Protein AF-A0A834BFR2-F1 (afdb_monomer_lite)

Structure (mmCIF, N/CA/C/O backbone):
data_AF-A0A834BFR2-F1
#
_entry.id   AF-A0A834BFR2-F1
#
loop_
_atom_site.group_PDB
_atom_site.id
_atom_site.type_symbol
_atom_site.label_atom_id
_atom_site.label_alt_id
_atom_site.label_comp_id
_atom_site.label_asym_id
_atom_site.label_entity_id
_atom_site.label_seq_id
_atom_site.pdbx_PDB_ins_code
_atom_site.Cartn_x
_atom_site.Cartn_y
_atom_site.Cartn_z
_atom_site.occupancy
_atom_site.B_iso_or_equiv
_atom_site.auth_seq_id
_atom_site.auth_comp_id
_atom_site.auth_asym_id
_atom_site.auth_atom_id
_atom_site.pdbx_PDB_model_num
ATOM 1 N N . MET A 1 1 ? 3.031 39.267 -9.602 1.00 33.56 1 MET A N 1
ATOM 2 C CA . MET A 1 1 ? 3.550 39.226 -8.225 1.00 33.56 1 MET A CA 1
ATOM 3 C C . MET A 1 1 ? 2.963 37.961 -7.635 1.00 33.56 1 MET A C 1
ATOM 5 O O . MET A 1 1 ? 1.757 37.926 -7.447 1.00 33.56 1 MET A O 1
ATOM 9 N N . GLU A 1 2 ? 3.628 36.840 -7.923 1.00 33.28 2 GLU A N 1
ATOM 10 C CA . GLU A 1 2 ? 4.606 36.153 -7.037 1.00 33.28 2 GLU A CA 1
ATOM 11 C C . GLU A 1 2 ? 3.823 35.051 -6.304 1.00 33.28 2 GLU A C 1
ATOM 13 O O . GLU A 1 2 ? 2.939 35.358 -5.521 1.00 33.28 2 GLU A O 1
ATOM 18 N N . ASN A 1 3 ? 3.794 33.815 -6.817 1.00 37.19 3 ASN A N 1
ATOM 19 C CA . ASN A 1 3 ? 4.839 32.782 -6.747 1.00 37.19 3 ASN A CA 1
ATOM 20 C C . ASN A 1 3 ? 5.278 32.531 -5.307 1.00 37.19 3 ASN A C 1
ATOM 22 O O . ASN A 1 3 ? 6.005 33.361 -4.785 1.00 37.19 3 ASN A O 1
ATOM 26 N N . GLU A 1 4 ? 4.854 31.402 -4.737 1.00 38.88 4 GLU A N 1
ATOM 27 C CA . GLU A 1 4 ? 5.647 30.512 -3.876 1.00 38.88 4 GLU A CA 1
ATOM 28 C C . GLU A 1 4 ? 4.730 29.457 -3.250 1.00 38.88 4 GLU A C 1
ATOM 30 O O . GLU A 1 4 ? 3.873 29.783 -2.444 1.00 38.88 4 GLU A O 1
ATOM 35 N N . GLU A 1 5 ? 4.903 28.202 -3.664 1.00 36.88 5 GLU A N 1
ATOM 36 C CA . GLU A 1 5 ? 4.940 27.028 -2.777 1.00 36.88 5 GLU A CA 1
ATOM 37 C C . GLU A 1 5 ? 5.430 25.840 -3.617 1.00 36.88 5 GLU A C 1
ATOM 39 O O . GLU A 1 5 ? 4.706 24.927 -3.9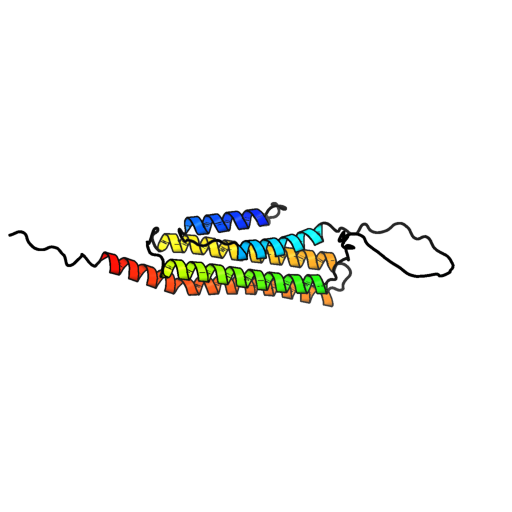98 1.00 36.88 5 GLU A O 1
ATOM 44 N N . ASN A 1 6 ? 6.710 25.925 -3.987 1.00 40.00 6 ASN A N 1
ATOM 45 C CA . ASN A 1 6 ? 7.506 24.781 -4.400 1.00 40.00 6 ASN A CA 1
ATOM 46 C C . ASN A 1 6 ? 8.615 24.630 -3.361 1.00 40.00 6 ASN A C 1
ATOM 48 O O . ASN A 1 6 ? 9.698 25.190 -3.515 1.00 40.00 6 ASN A O 1
ATOM 52 N N . GLN A 1 7 ? 8.310 23.936 -2.273 1.00 41.38 7 GLN A N 1
ATOM 53 C CA . GLN A 1 7 ? 9.296 23.409 -1.341 1.00 41.38 7 GLN A CA 1
ATOM 54 C C . GLN A 1 7 ? 8.786 22.058 -0.872 1.00 41.38 7 GLN A C 1
ATOM 56 O O . GLN A 1 7 ? 7.880 22.006 -0.058 1.00 41.38 7 GLN A O 1
ATOM 61 N N . GLU A 1 8 ? 9.354 20.995 -1.436 1.00 38.16 8 GLU A N 1
ATOM 62 C CA . GLU A 1 8 ? 9.679 19.755 -0.726 1.00 38.16 8 GLU A CA 1
ATOM 63 C C . GLU A 1 8 ? 10.519 18.860 -1.654 1.00 38.16 8 GLU A C 1
ATOM 65 O O . GLU A 1 8 ? 10.114 17.808 -2.142 1.00 38.16 8 GLU A O 1
ATOM 70 N N . GLU A 1 9 ? 11.746 19.312 -1.909 1.00 46.41 9 GLU A N 1
ATOM 71 C CA . GLU A 1 9 ? 12.861 18.432 -2.249 1.00 46.41 9 GLU A CA 1
ATOM 72 C C . GLU A 1 9 ? 13.975 18.708 -1.247 1.00 46.41 9 GLU A C 1
ATOM 74 O O . GLU A 1 9 ? 14.759 19.635 -1.425 1.00 46.41 9 GLU A O 1
ATOM 79 N N . GLN A 1 10 ? 14.001 17.929 -0.164 1.00 36.72 10 GLN A N 1
ATOM 80 C CA . GLN A 1 10 ? 15.223 17.506 0.526 1.00 36.72 10 GLN A CA 1
ATOM 81 C C . GLN A 1 10 ? 14.870 16.511 1.636 1.00 36.72 10 GLN A C 1
ATOM 83 O O . GLN A 1 10 ? 14.165 16.826 2.588 1.00 36.72 10 GLN A O 1
ATOM 88 N N . GLY A 1 11 ? 15.354 15.283 1.469 1.00 31.95 11 GLY A N 1
ATOM 89 C CA . GLY A 1 11 ? 15.147 14.152 2.369 1.00 31.95 11 GLY A CA 1
ATOM 90 C C . GLY A 1 11 ? 15.523 12.864 1.644 1.00 31.95 11 GLY A C 1
ATOM 91 O O . GLY A 1 11 ? 14.653 12.049 1.328 1.00 31.95 11 GLY A O 1
ATOM 92 N N . SER A 1 12 ? 16.798 12.771 1.263 1.00 36.91 12 SER A N 1
ATOM 93 C CA . SER A 1 12 ? 17.403 11.646 0.555 1.00 36.91 12 SER A CA 1
ATOM 94 C C . SER A 1 12 ? 17.606 10.445 1.488 1.00 36.91 12 SER A C 1
ATOM 96 O O . SER A 1 12 ? 18.192 10.579 2.556 1.00 36.91 12 SER A O 1
ATOM 98 N N . GLU A 1 13 ? 17.177 9.277 1.007 1.00 42.91 13 GLU A N 1
ATOM 99 C CA . GLU A 1 13 ? 17.923 8.006 1.093 1.00 42.91 13 GLU A CA 1
ATOM 100 C C . GLU A 1 13 ? 17.939 7.155 2.384 1.00 42.91 13 GLU A C 1
ATOM 102 O O . GLU A 1 13 ? 18.660 6.164 2.415 1.00 42.91 13 GLU A O 1
ATOM 107 N N . GLU A 1 14 ? 17.058 7.367 3.374 1.00 47.25 14 GLU A N 1
ATOM 108 C CA . GLU A 1 14 ? 16.906 6.404 4.503 1.00 47.25 14 GLU A CA 1
ATOM 109 C C . GLU A 1 14 ? 15.453 5.942 4.787 1.00 47.25 14 GLU A C 1
ATOM 111 O O . GLU A 1 14 ? 15.129 5.394 5.837 1.00 47.25 14 GLU A O 1
ATOM 116 N N . LYS A 1 15 ? 14.533 6.110 3.828 1.00 56.31 15 LYS A N 1
ATOM 117 C CA . LYS A 1 15 ? 13.078 6.032 4.098 1.00 56.31 15 LYS A CA 1
ATOM 118 C C . LYS A 1 15 ? 12.493 4.638 4.360 1.00 56.31 15 LYS A C 1
ATOM 120 O O . LYS A 1 15 ? 11.510 4.518 5.087 1.00 56.31 15 LYS A O 1
ATOM 125 N N . GLY A 1 16 ? 13.088 3.568 3.827 1.00 60.19 16 GLY A N 1
ATOM 126 C CA . GLY A 1 16 ? 12.538 2.214 4.006 1.00 60.19 16 GLY A CA 1
ATOM 127 C C . GLY A 1 16 ? 12.535 1.746 5.471 1.00 60.19 16 GLY A C 1
ATOM 128 O O . GLY A 1 16 ? 11.619 1.044 5.904 1.00 60.19 16 GLY A O 1
ATOM 129 N N . GLY A 1 17 ? 13.540 2.163 6.252 1.00 69.12 17 GLY A N 1
ATOM 130 C CA . GLY A 1 17 ? 13.627 1.884 7.690 1.00 69.12 17 GLY A CA 1
ATOM 131 C C . GLY A 1 17 ? 12.729 2.790 8.539 1.00 69.12 17 GLY A C 1
ATOM 132 O O . GLY A 1 17 ? 12.153 2.334 9.533 1.00 69.12 17 GLY A O 1
ATOM 133 N N . GLU A 1 18 ? 12.560 4.047 8.121 1.00 84.31 18 GLU A N 1
ATOM 134 C CA . GLU A 1 18 ? 11.663 5.013 8.766 1.00 84.31 18 GLU A CA 1
ATOM 135 C C . GLU A 1 18 ? 10.206 4.541 8.710 1.00 84.31 18 GLU A C 1
ATOM 137 O O . GLU A 1 18 ? 9.527 4.523 9.739 1.00 84.31 18 GLU A O 1
ATOM 142 N N . PHE A 1 19 ? 9.746 4.069 7.545 1.00 89.38 19 PHE A N 1
ATOM 143 C CA . PHE A 1 19 ? 8.391 3.537 7.389 1.00 89.38 19 PHE A CA 1
ATOM 144 C C . PHE A 1 19 ? 8.133 2.338 8.310 1.00 89.38 19 PHE A C 1
ATOM 146 O O . PHE A 1 19 ? 7.129 2.304 9.022 1.00 89.38 19 PHE A O 1
ATOM 153 N N . ALA A 1 20 ? 9.051 1.366 8.341 1.00 90.94 20 ALA A N 1
ATOM 154 C CA . ALA A 1 20 ? 8.906 0.165 9.164 1.00 90.94 20 ALA A CA 1
ATOM 155 C C . ALA A 1 20 ? 8.803 0.488 10.665 1.00 90.94 20 ALA A C 1
ATOM 157 O O . ALA A 1 20 ? 8.021 -0.143 11.386 1.00 90.94 20 ALA A O 1
ATOM 158 N N . SER A 1 21 ? 9.571 1.481 11.121 1.00 92.38 21 SER A N 1
ATOM 159 C CA . SER A 1 21 ? 9.565 1.951 12.509 1.00 92.38 21 SER A CA 1
ATOM 160 C C . SER A 1 21 ? 8.258 2.674 12.833 1.00 92.38 21 SER A C 1
ATOM 162 O O . SER A 1 21 ? 7.563 2.281 13.767 1.00 92.38 21 SER A O 1
ATOM 164 N N . MET A 1 22 ? 7.855 3.631 11.991 1.00 93.94 22 MET A N 1
ATOM 165 C CA . MET A 1 22 ? 6.591 4.361 12.130 1.00 93.94 22 MET A CA 1
ATOM 166 C C . MET A 1 22 ? 5.383 3.418 12.157 1.00 93.94 22 MET A C 1
ATOM 168 O O . MET A 1 22 ? 4.490 3.555 12.991 1.00 93.94 22 MET A O 1
ATOM 172 N N . LEU A 1 23 ? 5.353 2.431 11.259 1.00 93.75 23 LEU A N 1
ATOM 173 C CA . LEU A 1 23 ? 4.262 1.468 11.173 1.00 93.75 23 LEU A CA 1
ATOM 174 C C . LEU A 1 23 ? 4.157 0.619 12.446 1.00 93.75 23 LEU A C 1
ATOM 176 O O . LEU A 1 23 ? 3.063 0.363 12.945 1.00 93.75 23 LEU A O 1
ATOM 180 N N . THR A 1 24 ? 5.304 0.213 12.984 1.00 94.00 24 THR A N 1
ATOM 181 C CA . THR A 1 24 ? 5.391 -0.540 14.236 1.00 94.00 24 THR A CA 1
ATOM 182 C C . THR A 1 24 ? 4.920 0.306 15.421 1.00 94.00 24 THR A C 1
ATOM 184 O O . THR A 1 24 ? 4.119 -0.164 16.227 1.00 94.00 24 THR A O 1
ATOM 187 N N . GLU A 1 25 ? 5.346 1.568 15.499 1.00 94.88 25 GLU A N 1
ATOM 188 C CA . GLU A 1 25 ? 4.915 2.514 16.534 1.00 94.88 25 GLU A CA 1
ATOM 189 C C . GLU A 1 25 ? 3.403 2.749 16.515 1.00 94.88 25 GLU A C 1
ATOM 191 O O . GLU A 1 25 ? 2.769 2.703 17.566 1.00 94.88 25 GLU A O 1
ATOM 196 N N . LEU A 1 26 ? 2.800 2.928 15.336 1.00 95.38 26 LEU A N 1
ATOM 197 C CA . LEU A 1 26 ? 1.352 3.118 15.207 1.00 95.38 26 LEU A CA 1
ATOM 198 C C . LEU A 1 26 ? 0.561 1.873 15.630 1.00 95.38 26 LEU A C 1
ATOM 200 O O . LEU A 1 26 ? -0.495 1.999 16.247 1.00 95.38 26 LEU A O 1
ATOM 204 N N . LEU A 1 27 ? 1.061 0.667 15.338 1.00 93.12 27 LEU A N 1
ATOM 205 C CA . LEU A 1 27 ? 0.421 -0.579 15.776 1.00 93.12 27 LEU A CA 1
ATOM 206 C C . LEU A 1 27 ? 0.526 -0.777 17.294 1.00 93.12 27 LEU A C 1
ATOM 208 O O . LEU A 1 27 ? -0.450 -1.200 17.916 1.00 93.12 27 LEU A O 1
ATOM 212 N N . PHE A 1 28 ? 1.656 -0.399 17.900 1.00 91.81 28 PHE A N 1
ATOM 213 C CA . PHE A 1 28 ? 1.782 -0.331 19.356 1.00 91.81 28 PHE A CA 1
ATOM 214 C C . PHE A 1 28 ? 0.853 0.724 19.957 1.00 91.81 28 PHE A C 1
ATOM 216 O O . PHE A 1 28 ? 0.165 0.446 20.935 1.00 91.81 28 PHE A O 1
ATOM 223 N N . GLU A 1 29 ? 0.769 1.915 19.356 1.00 91.62 29 GLU A N 1
ATOM 224 C CA . GLU A 1 29 ? -0.143 2.971 19.797 1.00 91.62 29 GLU A CA 1
ATOM 225 C C . GLU A 1 29 ? -1.602 2.497 19.731 1.00 91.62 29 GLU A C 1
ATOM 227 O O . GLU A 1 29 ? -2.403 2.859 20.594 1.00 91.62 29 GLU A O 1
ATOM 232 N N . LEU A 1 30 ? -1.959 1.654 18.764 1.00 88.75 30 LEU A N 1
ATOM 233 C CA . LEU A 1 30 ? -3.302 1.093 18.639 1.00 88.75 30 LEU A CA 1
ATOM 234 C C . LEU A 1 30 ? -3.626 0.025 19.704 1.00 88.75 30 LEU A C 1
ATOM 236 O O . LEU A 1 30 ? -4.797 -0.291 19.883 1.00 88.75 30 LEU A O 1
ATOM 240 N N . HIS A 1 31 ? -2.623 -0.481 20.435 1.00 85.94 31 HIS A N 1
ATOM 241 C CA . HIS A 1 31 ? -2.747 -1.548 21.444 1.00 85.94 31 HIS A CA 1
ATOM 242 C C . HIS A 1 31 ? -3.375 -2.836 20.889 1.00 85.94 31 HIS A C 1
ATOM 244 O O . HIS A 1 31 ? -4.137 -3.532 21.553 1.00 85.94 31 HIS A O 1
ATOM 250 N N . VAL A 1 32 ? -3.036 -3.178 19.644 1.00 84.69 32 VAL A N 1
ATOM 251 C CA . VAL A 1 32 ? -3.409 -4.460 19.036 1.00 84.69 32 VAL A CA 1
ATOM 252 C C . VAL A 1 32 ? -2.180 -5.350 18.921 1.00 84.69 32 VAL A C 1
ATOM 254 O O . VAL A 1 32 ? -1.092 -4.892 18.579 1.00 84.69 32 VAL A O 1
ATOM 257 N N . ALA A 1 33 ? -2.347 -6.651 19.155 1.00 85.06 33 ALA A N 1
ATOM 258 C CA . ALA A 1 33 ? -1.284 -7.642 18.987 1.00 85.06 33 ALA A CA 1
ATOM 259 C C . ALA A 1 33 ? -1.029 -7.960 17.495 1.00 85.06 33 ALA A C 1
ATOM 261 O O . ALA A 1 33 ? -1.175 -9.101 17.051 1.00 85.06 33 ALA A O 1
ATOM 262 N N . ALA A 1 34 ? -0.694 -6.938 16.704 1.00 87.62 34 ALA A N 1
ATOM 263 C CA . ALA A 1 34 ? -0.379 -7.037 15.284 1.00 87.62 34 ALA A CA 1
ATOM 264 C C . ALA A 1 34 ? 1.070 -6.624 15.025 1.00 87.62 34 ALA A C 1
ATOM 266 O O . ALA A 1 34 ? 1.511 -5.577 15.493 1.00 87.62 34 ALA A O 1
ATOM 267 N N . THR A 1 35 ? 1.783 -7.400 14.210 1.00 91.62 35 THR A N 1
ATOM 268 C CA . THR A 1 35 ? 3.100 -7.021 13.690 1.00 91.62 35 THR A CA 1
ATOM 269 C C . THR A 1 35 ? 3.013 -6.750 12.187 1.00 91.62 35 THR A C 1
ATOM 271 O O . THR A 1 35 ? 2.297 -7.460 11.476 1.00 91.62 35 THR A O 1
ATOM 274 N N . PRO A 1 36 ? 3.741 -5.748 11.667 1.00 93.31 36 PRO A N 1
ATOM 275 C CA . PRO A 1 36 ? 3.709 -5.404 10.249 1.00 93.31 36 PRO A CA 1
ATOM 276 C C . PRO A 1 36 ? 4.690 -6.212 9.382 1.00 93.31 36 PRO A C 1
ATOM 278 O O . PRO A 1 36 ? 5.014 -5.797 8.272 1.00 93.31 36 PRO A O 1
ATOM 281 N N . ASP A 1 37 ? 5.184 -7.363 9.849 1.00 94.38 37 ASP A N 1
ATOM 282 C CA . ASP A 1 37 ? 6.348 -8.057 9.269 1.00 94.38 37 ASP A CA 1
ATOM 283 C C . ASP A 1 37 ? 6.228 -8.318 7.762 1.00 94.38 37 ASP A C 1
ATOM 285 O O . ASP A 1 37 ? 7.179 -8.125 7.003 1.00 94.38 37 ASP A O 1
ATOM 289 N N . LYS A 1 38 ? 5.042 -8.741 7.307 1.00 95.56 38 LYS A N 1
ATOM 290 C CA . LYS A 1 38 ? 4.795 -9.032 5.887 1.00 95.56 38 LYS A CA 1
ATOM 291 C C . LYS A 1 38 ? 4.808 -7.768 5.032 1.00 95.56 38 LYS A C 1
ATOM 293 O O . LYS A 1 38 ? 5.345 -7.799 3.927 1.00 95.56 38 LYS A O 1
ATOM 298 N N . LEU A 1 39 ? 4.228 -6.681 5.540 1.00 96.12 39 LEU A N 1
ATOM 299 C CA . LEU A 1 39 ? 4.205 -5.392 4.858 1.00 96.12 39 LEU A CA 1
ATOM 300 C C . LEU A 1 39 ? 5.609 -4.782 4.824 1.00 96.12 39 LEU A C 1
ATOM 302 O O . LEU A 1 39 ? 6.082 -4.419 3.752 1.00 96.12 39 LEU A O 1
ATOM 306 N N . ASN A 1 40 ? 6.322 -4.793 5.951 1.00 94.62 40 ASN A N 1
ATOM 307 C CA . ASN A 1 40 ? 7.710 -4.336 6.030 1.00 94.62 40 ASN A CA 1
ATOM 308 C C . ASN A 1 40 ? 8.620 -5.111 5.075 1.00 94.62 40 ASN A C 1
ATOM 310 O O . ASN A 1 40 ? 9.454 -4.519 4.396 1.00 94.62 40 ASN A O 1
ATOM 314 N N . LYS A 1 41 ? 8.442 -6.432 4.974 1.00 95.12 41 LYS A N 1
ATOM 315 C CA . LYS A 1 41 ? 9.203 -7.259 4.034 1.00 95.12 41 LYS A CA 1
ATOM 316 C C . LYS A 1 41 ? 8.915 -6.894 2.577 1.00 95.12 41 LYS A C 1
ATOM 318 O O . LYS A 1 41 ? 9.858 -6.814 1.793 1.00 95.12 41 LYS A O 1
ATOM 323 N N . ALA A 1 42 ? 7.648 -6.693 2.214 1.00 96.25 42 ALA A N 1
ATOM 324 C CA . ALA A 1 42 ? 7.265 -6.307 0.857 1.00 9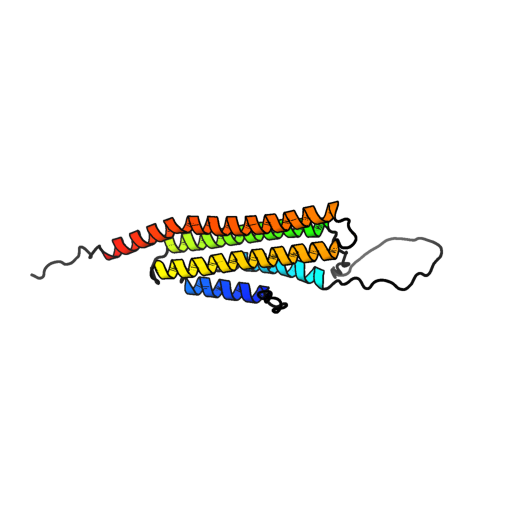6.25 42 ALA A CA 1
ATOM 325 C C . ALA A 1 42 ? 7.800 -4.913 0.494 1.00 96.25 42 ALA A C 1
ATOM 327 O O . ALA A 1 42 ? 8.410 -4.756 -0.560 1.00 96.25 42 ALA A O 1
ATOM 328 N N . MET A 1 43 ? 7.661 -3.938 1.398 1.00 93.56 43 MET A N 1
ATOM 329 C CA . MET A 1 43 ? 8.194 -2.584 1.219 1.00 93.56 43 MET A CA 1
ATOM 330 C C . MET A 1 43 ? 9.713 -2.590 1.085 1.00 93.56 43 MET A C 1
ATOM 332 O O . MET A 1 43 ? 10.247 -2.016 0.142 1.00 93.56 43 MET A O 1
ATOM 336 N N . LYS A 1 44 ? 10.415 -3.294 1.981 1.00 92.94 44 LYS A N 1
ATOM 337 C CA . LYS A 1 44 ? 11.871 -3.416 1.911 1.00 92.94 44 LYS A CA 1
ATOM 338 C C . LYS A 1 44 ? 12.309 -4.019 0.579 1.00 92.94 44 LYS A C 1
ATOM 340 O O . LYS A 1 44 ? 13.136 -3.430 -0.098 1.00 92.94 44 LYS A O 1
ATOM 345 N N . LYS A 1 45 ? 11.702 -5.139 0.175 1.00 94.12 45 LYS A N 1
ATOM 346 C CA . LYS A 1 45 ? 11.969 -5.772 -1.123 1.00 94.12 45 LYS A CA 1
ATOM 347 C C . LYS A 1 45 ? 11.774 -4.775 -2.273 1.00 94.12 45 LYS A C 1
ATOM 349 O O . LYS A 1 45 ? 12.624 -4.704 -3.148 1.00 94.12 45 LYS A O 1
ATOM 354 N N . ALA A 1 46 ? 10.680 -4.014 -2.273 1.00 94.50 46 ALA A N 1
ATOM 355 C CA . ALA A 1 46 ? 10.390 -3.043 -3.324 1.00 94.50 46 ALA A CA 1
ATOM 356 C C . ALA A 1 46 ? 11.407 -1.888 -3.371 1.00 94.50 46 ALA A C 1
ATOM 358 O O . ALA A 1 46 ? 11.821 -1.498 -4.459 1.00 94.50 46 ALA A O 1
ATOM 359 N N . HIS A 1 47 ? 11.845 -1.373 -2.217 1.00 92.06 47 HIS A N 1
ATOM 360 C CA . HIS A 1 47 ? 12.886 -0.340 -2.155 1.00 92.06 47 HIS A CA 1
ATOM 361 C C . HIS A 1 47 ? 14.260 -0.869 -2.549 1.00 92.06 47 HIS A C 1
ATOM 363 O O . HIS A 1 47 ? 14.918 -0.226 -3.360 1.00 92.06 47 HIS A O 1
ATOM 369 N N . ASP A 1 48 ? 14.663 -2.038 -2.046 1.00 90.25 48 ASP A N 1
ATOM 370 C CA . ASP A 1 48 ? 15.946 -2.668 -2.386 1.00 90.25 48 ASP A CA 1
ATOM 371 C C . ASP A 1 48 ? 16.086 -2.795 -3.919 1.00 90.25 48 ASP A C 1
ATOM 373 O O . ASP A 1 48 ? 17.125 -2.451 -4.482 1.00 90.25 48 ASP A O 1
ATOM 377 N N . TRP A 1 49 ? 15.000 -3.158 -4.617 1.00 87.38 49 TRP A N 1
ATOM 378 C CA . TRP A 1 49 ? 14.983 -3.221 -6.082 1.00 87.38 49 TRP A CA 1
ATOM 379 C C . TRP A 1 49 ? 15.244 -1.886 -6.786 1.00 87.38 49 TRP A C 1
ATOM 381 O O . TRP A 1 49 ? 15.879 -1.882 -7.842 1.00 87.38 49 TRP A O 1
ATOM 391 N N . VAL A 1 50 ? 14.732 -0.778 -6.243 1.00 84.75 50 VAL A N 1
ATOM 392 C CA . VAL A 1 50 ? 14.920 0.566 -6.815 1.00 84.75 50 VAL A CA 1
ATOM 393 C C . VAL A 1 50 ? 16.336 1.073 -6.550 1.00 84.75 50 VAL A C 1
ATOM 395 O O . VAL A 1 50 ? 16.946 1.682 -7.427 1.00 84.75 50 VAL A O 1
ATOM 398 N N . GLU A 1 51 ? 16.868 0.848 -5.350 1.00 80.50 51 GLU A N 1
ATOM 399 C CA . GLU A 1 51 ? 18.206 1.325 -4.978 1.00 80.50 51 GLU A CA 1
ATOM 400 C C . GLU A 1 51 ? 19.305 0.591 -5.768 1.00 80.50 51 GLU A C 1
ATOM 402 O O . GLU A 1 51 ? 20.283 1.200 -6.205 1.00 80.50 51 GLU A O 1
ATOM 407 N N . GLU A 1 52 ? 19.119 -0.702 -6.056 1.00 73.88 52 GLU A N 1
ATOM 408 C CA . GLU A 1 52 ? 20.004 -1.446 -6.960 1.00 73.88 52 GLU A CA 1
ATOM 409 C C . GLU A 1 52 ? 20.117 -0.804 -8.351 1.00 73.88 52 GLU A C 1
ATOM 411 O O . GLU A 1 52 ? 21.188 -0.855 -8.953 1.00 73.88 52 GLU A O 1
ATOM 416 N N . ASP A 1 53 ? 19.050 -0.177 -8.848 1.00 59.53 53 ASP A N 1
ATOM 417 C CA . ASP A 1 53 ? 19.003 0.450 -10.173 1.00 59.53 53 ASP A CA 1
ATOM 418 C C . ASP A 1 53 ? 19.718 1.814 -10.198 1.00 59.53 53 ASP A C 1
ATOM 420 O O . ASP A 1 53 ? 20.460 2.122 -11.130 1.00 59.53 53 ASP A O 1
ATOM 424 N N . GLN A 1 54 ? 19.594 2.603 -9.123 1.00 56.66 54 GLN A N 1
ATOM 425 C CA . GLN A 1 54 ? 20.252 3.914 -9.010 1.00 56.66 54 GLN A CA 1
ATOM 426 C C . GLN A 1 54 ? 21.781 3.819 -8.868 1.00 56.66 54 GLN A C 1
ATOM 428 O O . GLN A 1 54 ? 22.502 4.729 -9.279 1.00 56.66 54 GLN A O 1
ATOM 433 N N . THR A 1 55 ? 22.307 2.713 -8.330 1.00 50.38 55 THR A N 1
ATOM 434 C CA . THR A 1 55 ? 23.763 2.528 -8.155 1.00 50.38 55 THR A CA 1
ATOM 435 C C . THR A 1 55 ? 24.511 2.142 -9.438 1.00 50.38 55 THR A C 1
ATOM 437 O O . THR A 1 55 ? 25.746 2.143 -9.450 1.00 50.38 55 THR A O 1
ATOM 440 N N . VAL A 1 56 ? 23.806 1.838 -10.534 1.00 47.66 56 VAL A N 1
ATOM 441 C CA . VAL A 1 56 ? 24.405 1.440 -11.818 1.00 47.66 56 VAL A CA 1
ATOM 442 C C . VAL A 1 56 ? 24.319 2.599 -12.815 1.00 47.66 56 VAL A C 1
ATOM 444 O O . VAL A 1 56 ? 23.577 2.573 -13.790 1.00 47.66 56 VAL A O 1
ATOM 447 N N . VAL A 1 57 ? 25.113 3.645 -12.584 1.00 37.97 57 VAL A N 1
ATOM 448 C CA . VAL A 1 57 ? 25.302 4.719 -13.573 1.00 37.97 57 VAL A CA 1
ATOM 449 C C . VAL A 1 57 ? 26.108 4.168 -14.763 1.00 37.97 57 VAL A C 1
ATOM 451 O O . VAL A 1 57 ? 27.185 3.600 -14.546 1.00 37.97 57 VAL A O 1
ATOM 454 N N . PRO A 1 58 ? 25.672 4.347 -16.025 1.00 43.34 58 PRO A N 1
ATOM 455 C CA . PRO A 1 58 ? 26.473 3.952 -17.173 1.00 43.34 58 PRO A CA 1
ATOM 456 C C . PRO A 1 58 ? 27.642 4.932 -17.332 1.00 43.34 58 PRO A C 1
ATOM 458 O O . PRO A 1 58 ? 27.478 6.072 -17.767 1.00 43.34 58 PRO A O 1
ATOM 461 N N . VAL A 1 59 ? 28.854 4.484 -16.998 1.00 37.53 59 VAL A N 1
ATOM 462 C CA . VAL A 1 59 ? 30.092 5.153 -17.421 1.00 37.53 59 VAL A CA 1
ATOM 463 C C . VAL A 1 59 ? 30.212 4.984 -18.935 1.00 37.53 59 VAL A C 1
ATOM 465 O O . VAL A 1 59 ? 30.645 3.951 -19.444 1.00 37.53 59 VAL A O 1
ATOM 468 N N . GLY A 1 60 ? 29.771 6.002 -19.669 1.00 36.91 60 GLY A N 1
ATOM 469 C CA . GLY A 1 60 ? 29.843 6.049 -21.121 1.00 36.91 60 GLY A CA 1
ATOM 470 C C . GLY A 1 60 ? 31.235 6.416 -21.650 1.00 36.91 60 GLY A C 1
ATOM 471 O O . GLY A 1 60 ? 31.616 7.579 -21.636 1.00 36.91 60 GLY A O 1
ATOM 472 N N . VAL A 1 61 ? 31.919 5.401 -22.188 1.00 40.34 61 VAL A N 1
ATOM 473 C CA . VAL A 1 61 ? 32.654 5.372 -23.475 1.00 40.34 61 VAL A CA 1
ATOM 474 C C . VAL A 1 61 ? 33.888 6.279 -23.679 1.00 40.34 61 VAL A C 1
ATOM 476 O O . VAL A 1 61 ? 33.809 7.378 -24.221 1.00 40.34 61 VAL A O 1
ATOM 479 N N . ALA A 1 62 ? 35.064 5.692 -23.453 1.00 36.81 62 ALA A N 1
ATOM 480 C CA . ALA A 1 62 ? 36.188 5.677 -24.401 1.00 36.81 62 ALA A CA 1
ATOM 481 C C . ALA A 1 62 ? 36.883 4.320 -24.183 1.00 36.81 62 ALA A C 1
ATOM 483 O O . ALA A 1 62 ? 37.312 4.027 -23.076 1.00 36.81 62 ALA A O 1
ATOM 484 N N . ASP A 1 63 ? 36.845 3.369 -25.107 1.00 29.75 63 ASP A N 1
ATOM 485 C CA . ASP A 1 63 ? 37.779 3.326 -26.226 1.00 29.75 63 ASP A CA 1
ATOM 486 C C . ASP A 1 63 ? 37.326 2.256 -27.236 1.00 29.75 63 ASP A C 1
ATOM 488 O O . ASP A 1 63 ? 36.768 1.218 -26.872 1.00 29.75 63 ASP A O 1
ATOM 492 N N . ARG A 1 64 ? 37.557 2.532 -28.518 1.00 37.12 64 ARG A N 1
ATOM 493 C CA . ARG A 1 64 ? 37.234 1.674 -29.659 1.00 37.12 64 ARG A CA 1
ATOM 494 C C . ARG A 1 64 ? 38.573 1.223 -30.237 1.00 37.12 64 ARG A C 1
ATOM 496 O O . ARG A 1 64 ? 39.287 2.045 -30.797 1.00 37.12 64 ARG A O 1
ATOM 503 N N . GLY A 1 65 ? 38.893 -0.065 -30.137 1.00 28.50 65 GLY A N 1
ATOM 504 C CA . GLY A 1 65 ? 40.096 -0.658 -30.729 1.00 28.50 65 GLY A CA 1
ATOM 505 C C . GLY A 1 65 ? 39.801 -2.048 -31.290 1.00 28.50 65 GLY A C 1
ATOM 506 O O . GLY A 1 65 ? 39.297 -2.910 -30.580 1.00 28.50 65 GLY A O 1
ATOM 507 N N . GLU A 1 66 ? 40.051 -2.213 -32.584 1.00 29.44 66 GLU A N 1
ATOM 508 C CA . GLU A 1 66 ? 39.686 -3.331 -33.463 1.00 29.44 66 GLU A CA 1
ATOM 509 C C . GLU A 1 66 ? 40.668 -4.531 -33.431 1.00 29.44 66 GLU A C 1
ATOM 511 O O . GLU A 1 66 ? 41.866 -4.319 -33.283 1.00 29.44 66 GLU A O 1
ATOM 516 N N . GLU A 1 67 ? 40.124 -5.739 -33.708 1.00 27.59 67 GLU A N 1
ATOM 517 C CA . GLU A 1 67 ? 40.709 -6.908 -34.434 1.00 27.59 67 GLU A CA 1
ATOM 518 C C . GLU A 1 67 ? 41.944 -7.656 -33.826 1.00 27.59 67 GLU A C 1
ATOM 520 O O . GLU A 1 67 ? 42.825 -7.032 -33.260 1.00 27.59 67 GLU A O 1
ATOM 525 N N . LYS A 1 68 ? 42.179 -8.990 -33.900 1.00 28.78 68 LYS A N 1
ATOM 526 C CA . LYS A 1 68 ? 41.721 -10.117 -34.757 1.00 28.78 68 LYS A CA 1
ATOM 527 C C . LYS A 1 68 ? 42.276 -11.503 -34.261 1.00 28.78 68 LYS A C 1
ATOM 529 O O . LYS A 1 68 ? 43.349 -11.538 -33.667 1.00 28.78 68 LYS A O 1
ATOM 534 N N . THR A 1 69 ? 41.585 -12.595 -34.659 1.00 22.33 69 THR A N 1
ATOM 535 C CA . THR A 1 69 ? 42.006 -13.986 -35.074 1.00 22.33 69 THR A CA 1
ATOM 536 C C . THR A 1 69 ? 42.427 -15.164 -34.141 1.00 22.33 69 THR A C 1
ATOM 538 O O . THR A 1 69 ? 43.416 -15.071 -33.425 1.00 22.33 69 THR A O 1
ATOM 541 N N . GLU A 1 70 ? 41.711 -16.296 -34.381 1.00 26.97 70 GLU A N 1
ATOM 542 C CA . GLU A 1 70 ? 42.078 -17.748 -34.555 1.00 26.97 70 GLU A CA 1
ATOM 543 C C . GLU A 1 70 ? 42.375 -18.659 -33.326 1.00 26.97 70 GLU A C 1
ATOM 545 O O . GLU A 1 70 ? 43.264 -18.363 -32.539 1.00 26.97 70 GLU A O 1
ATOM 550 N N . GLU A 1 71 ? 41.483 -19.630 -32.999 1.00 26.62 71 GLU A N 1
ATOM 551 C CA . GLU A 1 71 ? 41.480 -21.117 -33.273 1.00 26.62 71 GLU A CA 1
ATOM 552 C C . GLU A 1 71 ? 42.515 -21.902 -32.408 1.00 26.62 71 GLU A C 1
ATOM 554 O O . GLU A 1 71 ? 43.642 -21.454 -32.273 1.00 26.62 71 GLU A O 1
ATOM 559 N N . GLU A 1 72 ? 42.273 -23.016 -31.685 1.00 26.56 72 GLU A N 1
ATOM 560 C CA . GLU A 1 72 ? 41.548 -24.281 -31.941 1.00 26.56 72 GLU A CA 1
ATOM 561 C C . GLU A 1 72 ? 41.381 -25.126 -30.622 1.00 26.56 72 GLU A C 1
ATOM 563 O O . GLU A 1 72 ? 41.899 -24.769 -29.564 1.00 26.56 72 GLU A O 1
ATOM 568 N N . GLU A 1 73 ? 40.652 -26.251 -30.700 1.00 27.55 73 GLU A N 1
ATOM 569 C CA . GLU A 1 73 ? 40.066 -27.144 -29.661 1.00 27.55 73 GLU A CA 1
ATOM 570 C C . GLU A 1 73 ? 41.009 -28.008 -28.766 1.00 27.55 73 GLU A C 1
ATOM 572 O O . GLU A 1 73 ? 42.052 -28.456 -29.235 1.00 27.55 73 GLU A O 1
ATOM 577 N N . LYS A 1 74 ? 40.569 -28.396 -27.536 1.00 27.19 74 LYS A N 1
ATOM 578 C CA . LYS A 1 74 ? 40.222 -29.802 -27.135 1.00 27.19 74 LYS A CA 1
ATOM 579 C C . LYS A 1 74 ? 39.903 -30.058 -25.632 1.00 27.19 74 LYS A C 1
ATOM 581 O O . LYS A 1 74 ? 40.679 -29.709 -24.754 1.00 27.19 74 LYS A O 1
ATOM 586 N N . GLU A 1 75 ? 38.812 -30.819 -25.438 1.00 26.19 75 GLU A N 1
ATOM 587 C CA . GLU A 1 75 ? 38.519 -31.933 -24.487 1.00 26.19 75 GLU A CA 1
ATOM 588 C C . GLU A 1 75 ? 38.334 -31.769 -22.941 1.00 26.19 75 GLU A C 1
ATOM 590 O O . GLU A 1 75 ? 39.246 -31.468 -22.182 1.00 26.19 75 GLU A O 1
ATOM 595 N N . GLU A 1 76 ? 37.085 -32.083 -22.537 1.00 28.95 76 GLU A N 1
ATOM 596 C CA . GLU A 1 76 ? 36.445 -32.684 -21.331 1.00 28.95 76 GLU A CA 1
ATOM 597 C C . GLU A 1 76 ? 37.070 -32.733 -19.897 1.00 28.95 76 GLU A C 1
ATOM 599 O O . GLU A 1 76 ? 38.064 -33.404 -19.644 1.00 28.95 76 GLU A O 1
ATOM 604 N N . LYS A 1 77 ? 36.314 -32.100 -18.960 1.00 32.03 77 LYS A N 1
ATOM 605 C CA . LYS A 1 77 ? 35.876 -32.366 -17.539 1.00 32.03 77 LYS A CA 1
ATOM 606 C C . LYS A 1 77 ? 36.388 -33.597 -16.728 1.00 32.03 77 LYS A C 1
ATOM 608 O O . LYS A 1 77 ? 36.790 -34.574 -17.345 1.00 32.03 77 LYS A O 1
ATOM 613 N N . PRO A 1 78 ? 36.141 -33.704 -15.381 1.00 41.41 78 PRO A N 1
ATOM 614 C CA . PRO A 1 78 ? 35.561 -32.780 -14.362 1.00 41.41 78 PRO A CA 1
ATOM 615 C C . PRO A 1 78 ? 36.467 -32.656 -13.083 1.00 41.41 78 PRO A C 1
ATOM 617 O O . PRO A 1 78 ? 37.546 -33.222 -13.076 1.00 41.41 78 PRO A O 1
ATOM 620 N N . GLU A 1 79 ? 36.262 -31.888 -12.000 1.00 27.75 79 GLU A N 1
ATOM 621 C CA . GLU A 1 79 ? 35.146 -31.652 -11.064 1.00 27.75 79 GLU A CA 1
ATOM 622 C C . GLU A 1 79 ? 35.458 -30.427 -10.155 1.00 27.75 79 GLU A C 1
ATOM 624 O O . GLU A 1 79 ? 36.609 -30.223 -9.787 1.00 27.75 79 GLU A O 1
ATOM 629 N N . ASN A 1 80 ? 34.395 -29.710 -9.748 1.00 38.12 80 ASN A N 1
ATOM 630 C CA . ASN A 1 80 ? 34.231 -28.731 -8.645 1.00 38.12 80 ASN A CA 1
ATOM 631 C C . ASN A 1 80 ? 35.146 -27.482 -8.572 1.00 38.12 80 ASN A C 1
ATOM 633 O O . ASN A 1 80 ? 36.368 -27.599 -8.536 1.00 38.12 80 ASN A O 1
ATOM 637 N N . PRO A 1 81 ? 34.559 -26.271 -8.443 1.00 38.44 81 PRO A N 1
ATOM 638 C CA . PRO A 1 81 ? 34.219 -25.794 -7.094 1.00 38.44 81 PRO A CA 1
ATOM 639 C C . PRO A 1 81 ? 32.945 -24.924 -6.985 1.00 38.44 81 PRO A C 1
ATOM 641 O O . PRO A 1 81 ? 32.490 -24.320 -7.948 1.00 38.44 81 PRO A O 1
ATOM 644 N N . GLU A 1 82 ? 32.398 -24.925 -5.768 1.00 31.88 82 GLU A N 1
ATOM 645 C CA . GLU A 1 82 ? 31.664 -23.865 -5.053 1.00 31.88 82 GLU A CA 1
ATOM 646 C C . GLU A 1 82 ? 31.020 -22.742 -5.898 1.00 31.88 82 GLU A C 1
ATOM 648 O O . GLU A 1 82 ? 31.700 -21.902 -6.482 1.00 31.88 82 GLU A O 1
ATOM 653 N N . ASP A 1 83 ? 29.679 -22.735 -5.897 1.00 31.39 83 ASP A N 1
ATOM 654 C CA . ASP A 1 83 ? 28.775 -21.738 -6.495 1.00 31.39 83 ASP A CA 1
ATOM 655 C C . ASP A 1 83 ? 28.910 -20.377 -5.786 1.00 31.39 83 ASP A C 1
ATOM 657 O O . ASP A 1 83 ? 28.051 -19.944 -5.016 1.00 31.39 83 ASP A O 1
ATOM 661 N N . ASP A 1 84 ? 30.034 -19.709 -6.036 1.00 32.53 84 ASP A N 1
ATOM 662 C CA . ASP A 1 84 ? 30.189 -18.269 -5.902 1.00 32.53 84 ASP A CA 1
ATOM 663 C C . ASP A 1 84 ? 29.310 -17.643 -6.994 1.00 32.53 84 ASP A C 1
ATOM 665 O O . ASP A 1 84 ? 29.722 -17.481 -8.148 1.00 32.53 84 ASP A O 1
ATOM 669 N N . ARG A 1 85 ? 28.054 -17.329 -6.651 1.00 43.88 85 ARG A N 1
ATOM 670 C CA . ARG A 1 85 ? 27.156 -16.549 -7.511 1.00 43.88 85 ARG A CA 1
ATOM 671 C C . ARG A 1 85 ? 27.706 -15.134 -7.673 1.00 43.88 85 ARG A C 1
ATOM 673 O O . ARG A 1 85 ? 27.216 -14.177 -7.080 1.00 43.88 85 ARG A O 1
ATOM 680 N N . LYS A 1 86 ? 28.713 -14.986 -8.529 1.00 38.91 86 LYS A N 1
ATOM 681 C CA . LYS A 1 86 ? 28.931 -13.754 -9.275 1.00 38.91 86 LYS A CA 1
ATOM 682 C C . LYS A 1 86 ? 27.760 -13.623 -10.236 1.00 38.91 86 LYS A C 1
ATOM 684 O O . LYS A 1 86 ? 27.807 -14.122 -11.356 1.00 38.91 86 LYS A O 1
ATOM 689 N N . GLU A 1 87 ? 26.695 -12.975 -9.776 1.00 41.44 87 GLU A N 1
ATOM 690 C CA . GLU A 1 87 ? 25.732 -12.369 -10.686 1.00 41.44 87 GLU A CA 1
ATOM 691 C C . GLU A 1 87 ? 26.506 -11.413 -11.596 1.00 41.44 87 GLU A C 1
ATOM 693 O O . GLU A 1 87 ? 26.952 -10.338 -11.187 1.00 41.44 87 GLU A O 1
ATOM 698 N N . GLU A 1 88 ? 26.706 -11.828 -12.845 1.00 39.44 88 GLU A N 1
ATOM 699 C CA . GLU A 1 88 ? 26.930 -10.895 -13.937 1.00 39.44 88 GLU A CA 1
ATOM 700 C C . GLU A 1 88 ? 25.770 -9.896 -13.900 1.00 39.44 88 GLU A C 1
ATOM 702 O O . GLU A 1 88 ? 24.643 -10.231 -14.266 1.00 39.44 88 GLU A O 1
ATOM 707 N N . ARG A 1 89 ? 26.032 -8.686 -13.390 1.00 51.50 89 ARG A N 1
ATOM 708 C CA . ARG A 1 89 ? 25.070 -7.580 -13.339 1.00 51.50 89 ARG A CA 1
ATOM 709 C C . ARG A 1 89 ? 24.627 -7.239 -14.761 1.00 51.50 89 ARG A C 1
ATOM 711 O O . ARG A 1 89 ? 25.256 -6.431 -15.442 1.00 51.50 89 ARG A O 1
ATOM 718 N N . ARG A 1 90 ? 23.555 -7.879 -15.222 1.00 59.62 90 ARG A N 1
ATOM 719 C CA . ARG A 1 90 ? 22.859 -7.509 -16.454 1.00 59.62 90 ARG A CA 1
ATOM 720 C C . ARG A 1 90 ? 22.110 -6.208 -16.201 1.00 59.62 90 ARG A C 1
ATOM 722 O O . ARG A 1 90 ? 21.405 -6.078 -15.205 1.00 59.62 90 ARG A O 1
ATOM 729 N N . THR A 1 91 ? 22.262 -5.254 -17.110 1.00 69.88 91 THR A N 1
ATOM 730 C CA . THR A 1 91 ? 21.412 -4.062 -17.163 1.00 69.88 91 THR A CA 1
ATOM 731 C C . THR A 1 91 ? 19.970 -4.511 -17.393 1.00 69.88 91 THR A C 1
ATOM 733 O O . THR A 1 91 ? 19.706 -5.189 -18.390 1.00 69.88 91 THR A O 1
ATOM 736 N N . LYS A 1 92 ? 19.063 -4.171 -16.470 1.00 80.81 92 LYS A N 1
ATOM 737 C CA . LYS A 1 92 ? 17.632 -4.485 -16.580 1.00 80.81 92 LYS A CA 1
ATOM 738 C C . LYS A 1 92 ? 17.042 -3.754 -17.790 1.00 80.81 92 LYS A C 1
ATOM 740 O O . LYS A 1 92 ? 17.418 -2.623 -18.093 1.00 80.81 92 LYS A O 1
ATOM 745 N N . THR A 1 93 ? 16.137 -4.409 -18.502 1.00 91.75 93 THR A N 1
ATOM 746 C CA . THR A 1 93 ? 15.371 -3.797 -19.595 1.00 91.75 93 THR A CA 1
ATOM 747 C C . THR A 1 93 ? 14.248 -2.918 -19.042 1.00 91.75 93 THR A C 1
ATOM 749 O O . THR A 1 93 ? 13.791 -3.107 -17.915 1.00 91.75 93 THR A O 1
ATOM 752 N N . VAL A 1 94 ? 13.764 -1.965 -19.844 1.00 93.56 94 VAL A N 1
ATOM 753 C CA . VAL A 1 94 ? 12.644 -1.085 -19.458 1.00 93.56 94 VAL A CA 1
ATOM 754 C C . VAL A 1 94 ? 11.393 -1.907 -19.139 1.00 93.56 94 VAL A C 1
ATOM 756 O O . VAL A 1 94 ? 10.682 -1.618 -18.180 1.00 93.56 94 VAL A O 1
ATOM 759 N N . GLU A 1 95 ? 11.150 -2.967 -19.908 1.00 94.81 95 GLU A N 1
ATOM 760 C CA . GLU A 1 95 ? 10.023 -3.877 -19.727 1.00 94.81 95 GLU A CA 1
ATOM 761 C C . GLU A 1 95 ? 10.110 -4.651 -18.401 1.00 94.81 95 GLU A C 1
ATOM 763 O O . GLU A 1 95 ? 9.099 -4.806 -17.718 1.00 94.81 95 GLU A O 1
ATOM 768 N N . GLU A 1 96 ? 11.306 -5.100 -18.001 1.00 94.25 96 GLU A N 1
ATOM 769 C CA . GLU A 1 96 ? 11.523 -5.757 -16.704 1.00 94.25 96 GLU A CA 1
ATOM 770 C C . GLU A 1 96 ? 11.277 -4.795 -15.541 1.00 94.25 96 GLU A C 1
ATOM 772 O O . GLU A 1 96 ? 10.576 -5.149 -14.594 1.00 94.25 96 GLU A O 1
ATOM 777 N N . VAL A 1 97 ? 11.796 -3.565 -15.621 1.00 94.88 97 VAL A N 1
ATOM 778 C CA . VAL A 1 97 ? 11.562 -2.537 -14.593 1.00 94.88 97 VAL A CA 1
ATOM 779 C C . VAL A 1 97 ? 10.072 -2.211 -14.487 1.00 94.88 97 VAL A C 1
ATOM 781 O O . VAL A 1 97 ? 9.537 -2.127 -13.381 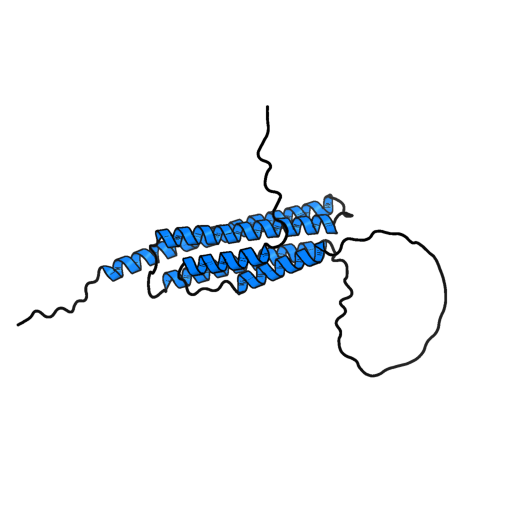1.00 94.88 97 VAL A O 1
ATOM 784 N N . TYR A 1 98 ? 9.377 -2.086 -15.619 1.00 97.06 98 TYR A N 1
ATOM 785 C CA . TYR A 1 98 ? 7.935 -1.845 -15.652 1.00 97.06 98 TYR A CA 1
ATOM 786 C C . TYR A 1 98 ? 7.157 -2.968 -14.953 1.00 97.06 98 TYR A C 1
ATOM 788 O O . TYR A 1 98 ? 6.361 -2.697 -14.053 1.00 97.06 98 TYR A O 1
ATOM 796 N N . MET A 1 99 ? 7.422 -4.227 -15.312 1.00 97.31 99 MET A N 1
ATOM 797 C CA . MET A 1 99 ? 6.753 -5.381 -14.704 1.00 97.31 99 MET A CA 1
ATOM 798 C C . MET A 1 99 ? 7.017 -5.466 -13.198 1.00 97.31 99 MET A C 1
ATOM 800 O O . MET A 1 99 ? 6.072 -5.599 -12.421 1.00 97.31 99 MET A O 1
ATOM 804 N N . LEU A 1 100 ? 8.275 -5.301 -12.773 1.00 96.06 100 LEU A N 1
ATOM 805 C CA . LEU A 1 100 ? 8.648 -5.289 -11.355 1.00 96.06 100 LEU A CA 1
ATOM 806 C C . LEU A 1 100 ? 7.947 -4.168 -10.580 1.00 96.06 100 LEU A C 1
ATOM 808 O O . LEU A 1 100 ? 7.559 -4.374 -9.429 1.00 96.06 100 LEU A O 1
ATOM 812 N N . SER A 1 101 ? 7.761 -3.004 -11.205 1.00 97.88 101 SER A N 1
ATOM 813 C CA . SER A 1 101 ? 7.064 -1.864 -10.601 1.00 97.88 101 SER A CA 1
ATOM 814 C C . SER A 1 101 ? 5.596 -2.193 -10.325 1.00 97.88 101 SER A C 1
ATOM 816 O O . SER A 1 101 ? 5.123 -2.005 -9.205 1.00 97.88 101 SER A O 1
ATOM 818 N N . ILE A 1 102 ? 4.887 -2.737 -11.322 1.00 98.38 102 ILE A N 1
ATOM 819 C CA . ILE A 1 102 ? 3.474 -3.124 -11.189 1.00 98.38 102 ILE A CA 1
ATOM 820 C C . ILE A 1 102 ? 3.309 -4.249 -10.161 1.00 98.38 102 ILE A C 1
ATOM 822 O O . ILE A 1 102 ? 2.461 -4.157 -9.275 1.00 98.38 102 ILE A O 1
ATOM 826 N N . GLU A 1 103 ? 4.146 -5.288 -10.225 1.00 98.25 103 GLU A N 1
ATOM 827 C CA . GLU A 1 103 ? 4.100 -6.405 -9.276 1.00 98.25 103 GLU A CA 1
ATOM 828 C C . GLU A 1 103 ? 4.370 -5.954 -7.838 1.00 98.25 103 GLU A C 1
ATOM 830 O O . GLU A 1 103 ? 3.677 -6.384 -6.915 1.00 98.25 103 GLU A O 1
ATOM 835 N N . SER A 1 104 ? 5.345 -5.064 -7.642 1.00 98.06 104 SER A N 1
ATOM 836 C CA . SER A 1 104 ? 5.690 -4.547 -6.316 1.00 98.06 104 SER A CA 1
ATOM 837 C C . SER A 1 104 ? 4.580 -3.670 -5.743 1.00 98.06 104 SER A C 1
ATOM 839 O O . SER A 1 104 ? 4.229 -3.834 -4.575 1.00 98.06 104 SER A O 1
ATOM 841 N N . LEU A 1 105 ? 3.987 -2.780 -6.550 1.00 98.50 105 LEU A N 1
ATOM 842 C CA . LEU A 1 105 ? 2.840 -1.969 -6.128 1.00 98.50 105 LEU A CA 1
ATOM 843 C C . LEU A 1 105 ? 1.652 -2.856 -5.744 1.00 98.50 105 LEU A C 1
ATOM 845 O O . LEU A 1 105 ? 1.077 -2.672 -4.669 1.00 98.50 105 LEU A O 1
ATOM 849 N N . ALA A 1 106 ? 1.330 -3.863 -6.557 1.00 98.50 106 ALA A N 1
ATOM 850 C CA . ALA A 1 106 ? 0.253 -4.803 -6.267 1.00 98.50 106 ALA A CA 1
ATOM 851 C C . ALA A 1 106 ? 0.522 -5.623 -4.991 1.00 98.50 106 ALA A C 1
ATOM 853 O O . ALA A 1 106 ? -0.360 -5.742 -4.135 1.00 98.50 106 ALA A O 1
ATOM 854 N N . GLU A 1 107 ? 1.741 -6.155 -4.822 1.00 98.44 107 GLU A N 1
ATOM 855 C CA . GLU A 1 107 ? 2.140 -6.909 -3.625 1.00 98.44 107 GLU A CA 1
ATOM 856 C C . GLU A 1 107 ? 2.017 -6.040 -2.368 1.00 98.44 107 GLU A C 1
ATOM 858 O O . GLU A 1 107 ? 1.374 -6.444 -1.397 1.00 98.44 107 GLU A O 1
ATOM 863 N N . VAL A 1 108 ? 2.586 -4.833 -2.390 1.00 98.25 108 VAL A N 1
ATOM 864 C CA . VAL A 1 108 ? 2.524 -3.883 -1.273 1.00 98.25 108 VAL A CA 1
ATOM 865 C C . VAL A 1 108 ? 1.078 -3.520 -0.938 1.00 98.25 108 VAL A C 1
ATOM 867 O O . VAL A 1 108 ? 0.687 -3.592 0.227 1.00 98.25 108 VAL A O 1
ATOM 870 N N . THR A 1 109 ? 0.262 -3.208 -1.946 1.00 98.62 109 THR A N 1
ATOM 871 C CA . THR A 1 109 ? -1.159 -2.872 -1.768 1.00 98.62 109 THR A CA 1
ATOM 872 C C . THR A 1 109 ? -1.905 -4.001 -1.070 1.00 98.62 109 THR A C 1
ATOM 874 O O . THR A 1 109 ? -2.605 -3.776 -0.082 1.00 98.62 109 THR A O 1
ATOM 877 N N . ALA A 1 110 ? -1.705 -5.239 -1.529 1.00 98.62 110 ALA A N 1
ATOM 878 C CA . ALA A 1 110 ? -2.312 -6.408 -0.911 1.00 98.62 110 ALA A CA 1
ATOM 879 C C . ALA A 1 110 ? -1.882 -6.568 0.557 1.00 98.62 110 ALA A C 1
ATOM 881 O O . ALA A 1 110 ? -2.715 -6.891 1.404 1.00 98.62 110 ALA A O 1
ATOM 882 N N . ARG A 1 111 ? -0.609 -6.299 0.889 1.00 98.19 111 ARG A N 1
ATOM 883 C CA . ARG A 1 111 ? -0.116 -6.351 2.277 1.00 98.19 111 ARG A CA 1
ATOM 884 C C . ARG A 1 111 ? -0.657 -5.223 3.152 1.00 98.19 111 ARG A C 1
ATOM 886 O O . ARG A 1 111 ? -0.932 -5.477 4.322 1.00 98.19 111 ARG A O 1
ATOM 893 N N . CYS A 1 112 ? -0.854 -4.019 2.617 1.00 98.38 112 CYS A N 1
ATOM 894 C CA . CYS A 1 112 ? -1.535 -2.933 3.326 1.00 98.38 112 CYS A CA 1
ATOM 895 C C . CYS A 1 112 ? -2.972 -3.325 3.689 1.00 98.38 112 CYS A C 1
ATOM 897 O O . CYS A 1 112 ? -3.374 -3.205 4.845 1.00 98.38 112 CYS A O 1
ATOM 899 N N . ILE A 1 113 ? -3.720 -3.873 2.728 1.00 98.06 113 ILE A N 1
ATOM 900 C CA . ILE A 1 113 ? -5.095 -4.337 2.954 1.00 98.06 113 ILE A CA 1
ATOM 901 C C . ILE A 1 113 ? -5.121 -5.502 3.954 1.00 98.06 113 ILE A C 1
ATOM 903 O O . ILE A 1 113 ? -5.935 -5.505 4.875 1.00 98.06 113 ILE A O 1
ATOM 907 N N . GLU A 1 114 ? -4.202 -6.467 3.833 1.00 97.38 114 GLU A N 1
ATOM 908 C CA . GLU A 1 114 ? -4.060 -7.568 4.797 1.00 97.38 114 GLU A CA 1
ATOM 909 C C . GLU A 1 114 ? -3.791 -7.044 6.218 1.00 97.38 114 GLU A C 1
ATOM 911 O O . GLU A 1 114 ? -4.395 -7.535 7.174 1.00 97.38 114 GLU A O 1
ATOM 916 N N . GLN A 1 115 ? -2.939 -6.023 6.367 1.00 97.38 115 GLN A N 1
ATOM 917 C CA . GLN A 1 115 ? -2.649 -5.400 7.659 1.00 97.38 115 GLN A CA 1
ATOM 918 C C . GLN A 1 115 ? -3.892 -4.727 8.251 1.00 97.38 115 GLN A C 1
ATOM 920 O O . GLN A 1 115 ? -4.197 -4.942 9.424 1.00 97.38 115 GLN A O 1
ATOM 925 N N . LEU A 1 116 ? -4.630 -3.954 7.450 1.00 96.62 116 LEU A N 1
ATOM 926 C CA . LEU A 1 116 ? -5.875 -3.315 7.883 1.00 96.62 116 LEU A CA 1
ATOM 927 C C . LEU A 1 116 ? -6.916 -4.358 8.305 1.00 96.62 116 LEU A C 1
ATOM 929 O O . LEU A 1 116 ? -7.516 -4.230 9.370 1.00 96.62 116 LEU A O 1
ATOM 933 N N . HIS A 1 117 ? -7.075 -5.437 7.537 1.00 94.38 117 HIS A N 1
ATOM 934 C CA . HIS A 1 117 ? -7.960 -6.540 7.909 1.00 94.38 117 HIS A CA 1
ATOM 935 C C . HIS A 1 117 ? -7.530 -7.220 9.209 1.00 94.38 117 HIS A C 1
ATOM 937 O O . HIS A 1 117 ? -8.381 -7.528 10.044 1.00 94.38 117 HIS A O 1
ATOM 943 N N . LYS A 1 118 ? -6.224 -7.432 9.418 1.00 94.38 118 LYS A N 1
ATOM 944 C CA . LYS A 1 118 ? -5.737 -8.049 10.654 1.00 94.38 118 LYS A CA 1
ATOM 945 C C . LYS A 1 118 ? -6.007 -7.167 11.868 1.00 94.38 118 LYS A C 1
ATOM 947 O O . LYS A 1 118 ? -6.422 -7.662 12.912 1.00 94.38 118 LYS A O 1
ATOM 952 N N . VAL A 1 119 ? -5.796 -5.865 11.718 1.00 93.19 119 VAL A N 1
ATOM 953 C CA . VAL A 1 119 ? -6.118 -4.877 12.745 1.00 93.19 119 VAL A CA 1
ATOM 954 C C . VAL A 1 119 ? -7.621 -4.869 13.041 1.00 93.19 119 VAL A C 1
ATOM 956 O O . VAL A 1 119 ? -8.003 -4.906 14.206 1.00 93.19 119 VAL A O 1
ATOM 959 N N . ALA A 1 120 ? -8.472 -4.915 12.014 1.00 92.06 120 ALA A N 1
ATOM 960 C CA . ALA A 1 120 ? -9.924 -4.991 12.174 1.00 92.06 120 ALA A CA 1
ATOM 961 C C . ALA A 1 120 ? -10.359 -6.229 12.976 1.00 92.06 120 ALA A C 1
ATOM 963 O O . ALA A 1 120 ? -11.156 -6.126 13.906 1.00 92.06 120 ALA A O 1
ATOM 964 N N . GLU A 1 121 ? -9.805 -7.397 12.639 1.00 90.81 121 GLU A N 1
ATOM 965 C CA . GLU A 1 121 ? -10.065 -8.655 13.343 1.00 90.81 121 GLU A CA 1
ATOM 966 C C . GLU A 1 121 ? -9.681 -8.562 14.828 1.00 90.81 121 GLU A C 1
ATOM 968 O O . GLU A 1 121 ? -10.428 -9.029 15.687 1.00 90.81 121 GLU A O 1
ATOM 973 N N . LEU A 1 122 ? -8.529 -7.954 15.129 1.00 90.75 122 LEU A N 1
ATOM 974 C CA . LEU A 1 122 ? -8.033 -7.794 16.497 1.00 90.75 122 LEU A CA 1
ATOM 975 C C . LEU A 1 122 ? -8.849 -6.791 17.306 1.00 90.75 122 LEU A C 1
ATOM 977 O O . LEU A 1 122 ? -9.045 -7.018 18.492 1.00 90.75 122 LEU A O 1
ATOM 981 N N . ILE A 1 123 ? -9.348 -5.723 16.683 1.00 88.38 123 ILE A N 1
ATOM 982 C CA . ILE A 1 123 ? -10.254 -4.787 17.355 1.00 88.38 123 ILE A CA 1
ATOM 983 C C . ILE A 1 123 ? -11.581 -5.482 17.676 1.00 88.38 123 ILE A C 1
ATOM 985 O O . ILE A 1 123 ? -12.058 -5.397 18.799 1.00 88.38 123 ILE A O 1
ATOM 989 N N . LEU A 1 124 ? -12.150 -6.226 16.721 1.00 86.62 124 LEU A N 1
ATOM 990 C CA . LEU A 1 124 ? -13.449 -6.879 16.902 1.00 86.62 124 LEU A CA 1
ATOM 991 C C . LEU A 1 124 ? -13.435 -8.003 17.950 1.00 86.62 124 LEU A C 1
ATOM 993 O O . LEU A 1 124 ? -14.440 -8.231 18.617 1.00 86.62 124 LEU A O 1
ATOM 997 N N . HIS A 1 125 ? -12.330 -8.744 18.053 1.00 83.88 125 HIS A N 1
ATOM 998 C CA . HIS A 1 125 ? -12.220 -9.914 18.933 1.00 83.88 125 HIS A CA 1
ATOM 999 C C . HIS A 1 125 ? -11.276 -9.713 20.130 1.00 83.88 125 HIS A C 1
ATOM 1001 O O . HIS A 1 125 ? -11.070 -10.652 20.905 1.00 83.88 125 HIS A O 1
ATOM 1007 N N . GLY A 1 126 ? -10.677 -8.530 20.276 1.00 72.81 126 GLY A N 1
ATOM 1008 C CA . GLY A 1 126 ? -9.779 -8.193 21.378 1.00 72.81 126 GLY A CA 1
ATOM 1009 C C . GLY A 1 126 ? -10.486 -8.300 22.729 1.00 72.81 126 GLY A C 1
ATOM 1010 O O . GLY A 1 126 ? -11.656 -7.954 22.861 1.00 72.81 126 GLY A O 1
ATOM 1011 N N . GLN A 1 127 ? -9.792 -8.836 23.736 1.00 60.41 127 GLN A N 1
ATOM 1012 C CA . GLN A 1 127 ? -10.395 -9.141 25.041 1.00 60.41 127 GLN A CA 1
ATOM 1013 C C . GLN A 1 127 ? -10.492 -7.912 25.972 1.00 60.41 127 GLN A C 1
ATOM 1015 O O . GLN A 1 127 ? -11.188 -8.000 26.980 1.00 60.41 127 GLN A O 1
ATOM 1020 N N . GLU A 1 128 ? -9.852 -6.781 25.639 1.00 67.00 128 GLU A N 1
ATOM 1021 C CA . GLU A 1 128 ? -9.865 -5.552 26.449 1.00 67.00 128 GLU A CA 1
ATOM 1022 C C . GLU A 1 128 ? -9.765 -4.293 25.560 1.00 67.00 128 GLU A C 1
ATOM 1024 O O . GLU A 1 128 ? -8.873 -4.184 24.718 1.00 67.00 128 GLU A O 1
ATOM 1029 N N . GLU A 1 129 ? -10.696 -3.342 25.717 1.00 66.94 129 GLU A N 1
ATOM 1030 C CA . GLU A 1 129 ? -10.615 -2.025 25.068 1.00 66.94 129 GLU A CA 1
ATOM 1031 C C . GLU A 1 129 ? -9.657 -1.144 25.881 1.00 66.94 129 GLU A C 1
ATOM 1033 O O . GLU A 1 129 ? -10.036 -0.554 26.889 1.00 66.94 129 GLU A O 1
ATOM 1038 N N . GLU A 1 130 ? -8.391 -1.071 25.464 1.00 70.88 130 GLU A N 1
ATOM 1039 C CA . GLU A 1 130 ? -7.379 -0.263 26.167 1.00 70.88 130 GLU A CA 1
ATOM 1040 C C . GLU A 1 130 ? -7.459 1.237 25.832 1.00 70.88 130 GLU A C 1
ATOM 1042 O O . GLU A 1 130 ? -6.948 2.079 26.575 1.00 70.88 130 GLU A O 1
ATOM 1047 N N . LYS A 1 131 ? -8.107 1.593 24.715 1.00 76.50 131 LYS A N 1
ATOM 1048 C CA . LYS A 1 131 ? -8.247 2.974 24.239 1.00 76.50 131 LYS A CA 1
ATOM 1049 C C . LYS A 1 131 ? -9.668 3.279 23.783 1.00 76.50 131 LYS A C 1
ATOM 1051 O O . LYS A 1 131 ? -10.256 2.430 23.121 1.00 76.50 131 LYS A O 1
ATOM 1056 N N . PRO A 1 132 ? -10.166 4.510 24.006 1.00 83.94 132 PRO A N 1
ATOM 1057 C CA . PRO A 1 132 ? -11.438 4.945 23.447 1.00 83.94 132 PRO A CA 1
ATOM 1058 C C . PRO A 1 132 ? -11.483 4.765 21.925 1.00 83.94 132 PRO A C 1
ATOM 1060 O O . PRO A 1 132 ? -10.519 5.090 21.226 1.00 83.94 132 PRO A O 1
ATOM 1063 N N . ALA A 1 133 ? -12.639 4.359 21.398 1.00 83.88 133 ALA A N 1
ATOM 1064 C CA . ALA A 1 133 ? -12.873 4.208 19.958 1.00 83.88 133 ALA A CA 1
ATOM 1065 C C . ALA A 1 133 ? -12.440 5.426 19.107 1.00 83.88 133 ALA A C 1
ATOM 1067 O O . ALA A 1 133 ? -11.968 5.264 17.981 1.00 83.88 133 ALA A O 1
ATOM 1068 N N . GLN A 1 134 ? -12.556 6.651 19.636 1.00 86.12 134 GLN A N 1
ATOM 1069 C CA . GLN A 1 134 ? -12.091 7.863 18.949 1.00 86.12 134 GLN A CA 1
ATOM 1070 C C . GLN A 1 134 ? -10.565 7.886 18.768 1.00 86.12 134 GLN A C 1
ATOM 1072 O O . GLN A 1 134 ? -10.076 8.248 17.697 1.00 86.12 134 GLN A O 1
ATOM 1077 N N . ASP A 1 135 ? -9.810 7.482 19.788 1.00 89.06 135 ASP A N 1
ATOM 1078 C CA . ASP A 1 135 ? -8.350 7.440 19.725 1.00 89.06 135 ASP A CA 1
ATOM 1079 C C . ASP A 1 135 ? -7.890 6.333 18.778 1.00 89.06 135 ASP A C 1
ATOM 1081 O O . ASP A 1 135 ? -7.008 6.562 17.951 1.00 89.06 135 ASP A O 1
ATOM 1085 N N . GLN A 1 136 ? -8.544 5.167 18.820 1.00 89.94 136 GLN A N 1
ATOM 1086 C CA . GLN A 1 136 ? -8.301 4.088 17.859 1.00 89.94 136 GLN A CA 1
ATOM 1087 C C . GLN A 1 136 ? -8.538 4.555 16.417 1.00 89.94 136 GLN A C 1
ATOM 1089 O O . GLN A 1 136 ? -7.697 4.324 15.547 1.00 89.94 136 GLN A O 1
ATOM 1094 N N . ALA A 1 137 ? -9.637 5.273 16.162 1.00 91.44 137 ALA A N 1
ATOM 1095 C CA . ALA A 1 137 ? -9.933 5.829 14.845 1.00 91.44 137 ALA A CA 1
ATOM 1096 C C . ALA A 1 137 ? -8.847 6.813 14.375 1.00 91.44 137 ALA A C 1
ATOM 1098 O O . ALA A 1 137 ? -8.402 6.731 13.231 1.00 91.44 137 ALA A O 1
ATOM 1099 N N . ASN A 1 138 ? -8.366 7.699 15.255 1.00 93.38 138 ASN A N 1
ATOM 1100 C CA . ASN A 1 138 ? -7.280 8.630 14.930 1.00 93.38 138 ASN A CA 1
ATOM 1101 C C . ASN A 1 138 ? -5.982 7.899 14.561 1.00 93.38 138 ASN A C 1
ATOM 1103 O O . ASN A 1 138 ? -5.319 8.269 13.590 1.00 93.38 138 ASN A O 1
ATOM 1107 N N . VAL A 1 139 ? -5.620 6.852 15.305 1.00 94.56 139 VAL A N 1
ATOM 1108 C CA . VAL A 1 139 ? -4.427 6.044 15.011 1.00 94.56 139 VAL A CA 1
ATOM 1109 C C . VAL A 1 139 ? -4.585 5.296 13.685 1.00 94.56 139 VAL A C 1
ATOM 1111 O O . VAL A 1 139 ? -3.657 5.292 12.881 1.00 94.56 139 VAL A O 1
ATOM 1114 N N . LEU A 1 140 ? -5.763 4.740 13.393 1.00 94.94 140 LEU A N 1
ATOM 1115 C CA . LEU A 1 140 ? -6.042 4.076 12.114 1.00 94.94 140 LEU A CA 1
ATOM 1116 C C . LEU A 1 140 ? -5.978 5.029 10.912 1.00 94.94 140 LEU A C 1
ATOM 1118 O O . LEU A 1 140 ? -5.499 4.638 9.846 1.00 94.94 140 LEU A O 1
ATOM 1122 N N . ILE A 1 141 ? -6.409 6.283 11.076 1.00 96.06 141 ILE A N 1
ATOM 1123 C CA . ILE A 1 141 ? -6.252 7.319 10.046 1.00 96.06 141 ILE A CA 1
ATOM 1124 C C . ILE A 1 141 ? -4.765 7.570 9.776 1.00 96.06 141 ILE A C 1
ATOM 1126 O O . ILE A 1 141 ? -4.352 7.576 8.614 1.00 96.06 141 ILE A O 1
ATOM 1130 N N . LYS A 1 142 ? -3.945 7.729 10.826 1.00 97.06 142 LYS A N 1
ATOM 1131 C CA . LYS A 1 142 ? -2.485 7.897 10.686 1.00 97.06 142 LYS A CA 1
ATOM 1132 C C . LYS A 1 142 ? -1.847 6.684 10.008 1.00 97.06 142 LYS A C 1
ATOM 1134 O O . LYS A 1 142 ? -1.055 6.853 9.088 1.00 97.06 142 LYS A O 1
ATOM 1139 N N . LEU A 1 143 ? -2.237 5.478 10.423 1.00 96.69 143 LEU A N 1
ATOM 1140 C CA . LEU A 1 143 ? -1.770 4.207 9.870 1.00 96.69 143 LEU A CA 1
ATOM 1141 C C . LEU A 1 143 ? -2.035 4.115 8.365 1.00 96.69 143 LEU A C 1
ATOM 1143 O O . LEU A 1 143 ? -1.123 3.875 7.578 1.00 96.69 143 LEU A O 1
ATOM 1147 N N . THR A 1 144 ? -3.279 4.368 7.967 1.00 97.88 144 THR A N 1
ATOM 1148 C CA . THR A 1 144 ? -3.707 4.336 6.563 1.00 97.88 144 THR A CA 1
ATOM 1149 C C . THR A 1 144 ? -3.002 5.422 5.750 1.00 97.88 144 THR A C 1
ATOM 1151 O O . THR A 1 144 ? -2.538 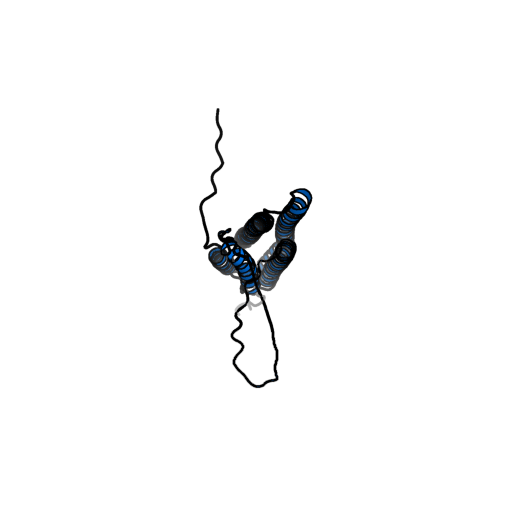5.168 4.643 1.00 97.88 144 THR A O 1
ATOM 1154 N N . THR A 1 145 ? -2.852 6.623 6.317 1.00 97.62 145 THR A N 1
ATOM 1155 C CA . THR A 1 145 ? -2.137 7.737 5.675 1.00 97.62 145 THR A CA 1
ATOM 1156 C C . THR A 1 145 ? -0.669 7.392 5.430 1.00 97.62 145 THR A C 1
ATOM 1158 O O . THR A 1 145 ? -0.172 7.611 4.328 1.00 97.62 145 THR A O 1
ATOM 1161 N N . ALA A 1 146 ? 0.015 6.803 6.417 1.00 96.88 146 ALA A N 1
ATOM 1162 C CA . ALA A 1 146 ? 1.399 6.360 6.273 1.00 96.88 146 ALA A CA 1
ATOM 1163 C C . ALA A 1 146 ? 1.543 5.320 5.150 1.00 96.88 146 ALA A C 1
ATOM 1165 O O . ALA A 1 146 ? 2.421 5.457 4.303 1.00 96.88 146 ALA A O 1
ATOM 1166 N N . MET A 1 147 ? 0.645 4.329 5.087 1.00 97.75 147 MET A N 1
ATOM 1167 C CA . MET A 1 147 ? 0.628 3.337 4.004 1.00 97.75 147 MET A CA 1
ATOM 1168 C C . MET A 1 147 ? 0.439 3.982 2.623 1.00 97.75 147 MET A C 1
ATOM 1170 O O . MET A 1 147 ? 1.173 3.657 1.692 1.00 97.75 147 MET A O 1
ATOM 1174 N N . CYS A 1 148 ? -0.509 4.915 2.482 1.00 98.31 148 CYS A N 1
ATOM 1175 C CA . CYS A 1 148 ? -0.749 5.609 1.215 1.00 98.31 148 CYS A CA 1
ATOM 1176 C C . CYS A 1 148 ? 0.448 6.464 0.777 1.00 98.31 148 CYS A C 1
ATOM 1178 O O . CYS A 1 148 ? 0.812 6.449 -0.398 1.00 98.31 148 CYS A O 1
ATOM 1180 N N . ASN A 1 149 ? 1.071 7.187 1.711 1.00 96.94 149 ASN A N 1
ATOM 1181 C CA . ASN A 1 149 ? 2.246 8.009 1.426 1.00 96.94 149 ASN A CA 1
ATOM 1182 C C . ASN A 1 149 ? 3.430 7.155 0.971 1.00 96.94 149 ASN A C 1
ATOM 1184 O O . ASN A 1 149 ? 4.130 7.524 0.030 1.00 96.94 149 ASN A O 1
ATOM 1188 N N . GLU A 1 150 ? 3.622 5.997 1.600 1.00 96.44 150 GLU A N 1
ATOM 1189 C CA . GLU A 1 150 ? 4.695 5.079 1.235 1.00 96.44 150 GLU A CA 1
ATOM 1190 C C . GLU A 1 150 ? 4.492 4.503 -0.173 1.00 96.44 150 GLU A C 1
ATOM 1192 O O . GLU A 1 150 ? 5.409 4.529 -0.993 1.00 96.44 150 GLU A O 1
ATOM 1197 N N . VAL A 1 151 ? 3.266 4.081 -0.507 1.00 97.69 151 VAL A N 1
ATOM 1198 C CA . VAL A 1 151 ? 2.904 3.627 -1.862 1.00 97.69 151 VAL A CA 1
ATOM 1199 C C . VAL A 1 151 ? 3.117 4.729 -2.902 1.00 97.69 151 VAL A C 1
ATOM 1201 O O . VAL A 1 151 ? 3.687 4.473 -3.965 1.00 97.69 151 VAL A O 1
ATOM 1204 N N . ALA A 1 152 ? 2.705 5.964 -2.604 1.00 97.38 152 ALA A N 1
ATOM 1205 C CA . ALA A 1 152 ? 2.918 7.099 -3.497 1.00 97.38 152 ALA A CA 1
ATOM 1206 C C . ALA A 1 152 ? 4.415 7.386 -3.700 1.00 97.38 152 ALA A C 1
ATOM 1208 O O . ALA A 1 152 ? 4.864 7.596 -4.831 1.00 97.38 152 ALA A O 1
ATOM 1209 N N . SER A 1 153 ? 5.209 7.333 -2.623 1.00 95.75 153 SER A N 1
ATOM 1210 C CA . SER A 1 153 ? 6.661 7.500 -2.708 1.00 95.75 153 SER A CA 1
ATOM 1211 C C . SER A 1 153 ? 7.310 6.397 -3.541 1.00 95.75 153 SER A C 1
ATOM 1213 O O . SER A 1 153 ? 8.232 6.678 -4.308 1.00 95.75 153 SER A O 1
ATOM 1215 N N . LEU A 1 154 ? 6.847 5.156 -3.402 1.00 96.00 154 LEU A N 1
ATOM 1216 C CA . LEU A 1 154 ? 7.353 4.015 -4.153 1.00 96.00 154 LEU A CA 1
ATOM 1217 C C . LEU A 1 154 ? 7.003 4.116 -5.649 1.00 96.00 154 LEU A C 1
ATOM 1219 O O . LEU A 1 154 ? 7.869 3.905 -6.493 1.00 96.00 154 LEU A O 1
ATOM 1223 N N . SER A 1 155 ? 5.780 4.531 -5.998 1.00 98.00 155 SER A N 1
ATOM 1224 C CA . SER A 1 155 ? 5.389 4.790 -7.395 1.00 98.00 155 SER A CA 1
ATOM 1225 C C . SER A 1 155 ? 6.256 5.888 -8.039 1.00 98.00 155 SER A C 1
ATOM 1227 O O . SER A 1 155 ? 6.748 5.721 -9.159 1.00 98.00 155 SER A O 1
ATOM 1229 N N . LYS A 1 156 ? 6.558 6.974 -7.308 1.00 96.88 156 LYS A N 1
ATOM 1230 C CA . LYS A 1 156 ? 7.502 8.013 -7.769 1.00 96.88 156 LYS A CA 1
ATOM 1231 C C . LYS A 1 156 ? 8.908 7.446 -8.007 1.00 96.88 156 LYS A C 1
ATOM 1233 O O . LYS A 1 156 ? 9.544 7.743 -9.013 1.00 96.88 156 LYS A O 1
ATOM 1238 N N . LYS A 1 157 ? 9.394 6.597 -7.102 1.00 96.19 157 LYS A N 1
ATOM 1239 C CA . LYS A 1 157 ? 10.684 5.910 -7.249 1.00 96.19 157 LYS A CA 1
ATOM 1240 C C . LYS A 1 157 ? 10.728 5.011 -8.493 1.00 96.19 157 LYS A C 1
ATOM 1242 O O . LYS A 1 157 ? 11.681 5.089 -9.266 1.00 96.19 157 LYS A O 1
ATOM 1247 N N . PHE A 1 158 ? 9.682 4.222 -8.733 1.00 96.94 158 PHE A N 1
ATOM 1248 C CA . PHE A 1 158 ? 9.582 3.366 -9.918 1.00 96.94 158 PHE A CA 1
ATOM 1249 C C . PHE A 1 158 ? 9.511 4.154 -11.227 1.00 96.94 158 PHE A C 1
ATOM 1251 O O . PHE A 1 158 ? 10.198 3.818 -12.188 1.00 96.94 158 PHE A O 1
ATOM 1258 N N . THR A 1 159 ? 8.733 5.236 -11.270 1.00 97.31 159 THR A N 1
ATOM 1259 C CA . THR A 1 159 ? 8.654 6.100 -12.461 1.00 97.31 159 THR A CA 1
ATOM 1260 C C . THR A 1 159 ? 9.985 6.800 -12.757 1.00 97.31 159 THR A C 1
ATOM 1262 O O . THR A 1 159 ? 10.375 6.902 -13.923 1.00 97.31 159 THR A O 1
ATOM 1265 N N . ASN A 1 160 ? 10.739 7.199 -11.728 1.00 95.88 160 ASN A N 1
ATOM 1266 C CA . ASN A 1 160 ? 12.097 7.729 -11.886 1.00 95.88 160 ASN A CA 1
ATOM 1267 C C . ASN A 1 160 ? 13.079 6.678 -12.436 1.00 95.88 160 ASN A C 1
ATOM 1269 O O . ASN A 1 160 ? 13.851 6.980 -13.349 1.00 95.88 160 ASN A O 1
ATOM 1273 N N . SER A 1 161 ? 13.034 5.445 -11.920 1.00 94.81 161 SER A N 1
ATOM 1274 C CA . SER A 1 161 ? 13.837 4.321 -12.429 1.00 94.81 161 SER A CA 1
ATOM 1275 C C . SER A 1 161 ? 13.501 4.024 -13.898 1.00 94.81 161 SER A C 1
ATOM 1277 O O . SER A 1 161 ? 14.394 4.037 -14.745 1.00 94.81 161 SER A O 1
ATOM 1279 N N . LEU A 1 162 ? 12.211 3.923 -14.251 1.00 94.56 162 LEU A N 1
ATOM 1280 C CA . LEU A 1 162 ? 11.763 3.762 -15.642 1.00 94.56 162 LEU A CA 1
ATOM 1281 C C . LEU A 1 162 ? 12.265 4.875 -16.563 1.00 94.56 162 LEU A C 1
ATOM 1283 O O . LEU A 1 162 ? 12.722 4.600 -17.671 1.00 94.56 162 LEU A O 1
ATOM 1287 N N . THR A 1 163 ? 12.204 6.125 -16.106 1.00 94.88 163 THR A N 1
ATOM 1288 C CA . THR A 1 163 ? 12.690 7.280 -16.875 1.00 94.88 163 THR A CA 1
ATOM 1289 C C . THR A 1 163 ? 14.198 7.206 -17.114 1.00 94.88 163 THR A C 1
ATOM 1291 O O . THR A 1 163 ? 14.678 7.571 -18.186 1.00 94.88 163 THR A O 1
ATOM 1294 N N . THR A 1 164 ? 14.947 6.705 -16.132 1.00 93.56 164 THR A N 1
ATOM 1295 C CA . THR A 1 164 ? 16.407 6.584 -16.195 1.00 93.56 164 THR A CA 1
ATOM 1296 C C . THR A 1 164 ? 16.826 5.464 -17.148 1.00 93.56 164 THR A C 1
ATOM 1298 O O . THR A 1 164 ? 17.565 5.708 -18.106 1.00 93.56 164 THR A O 1
ATOM 1301 N N . VAL A 1 165 ? 16.296 4.254 -16.938 1.00 92.06 165 VAL A N 1
ATOM 1302 C CA . VAL A 1 165 ? 16.589 3.066 -17.761 1.00 92.06 165 VAL A CA 1
ATOM 1303 C C . VAL A 1 165 ? 16.065 3.232 -19.188 1.00 92.06 165 VAL A C 1
ATOM 1305 O O . VAL A 1 165 ? 16.693 2.772 -20.136 1.00 92.06 165 VAL A O 1
ATOM 1308 N N . GLY A 1 166 ? 14.937 3.923 -19.361 1.00 92.44 166 GLY A N 1
ATOM 1309 C CA . GLY A 1 166 ? 14.313 4.182 -20.657 1.00 92.44 166 GLY A CA 1
ATOM 1310 C C . GLY A 1 166 ? 14.761 5.462 -21.354 1.00 92.44 166 GLY A C 1
ATOM 1311 O O . GLY A 1 166 ? 14.119 5.857 -22.324 1.00 92.44 166 GLY A O 1
ATOM 1312 N N . SER A 1 167 ? 15.823 6.125 -20.893 1.00 93.06 167 SER A N 1
ATOM 1313 C CA . SER A 1 167 ? 16.258 7.428 -21.426 1.00 93.06 167 SER A CA 1
ATOM 1314 C C . SER A 1 167 ? 16.607 7.421 -22.924 1.00 93.06 167 SER A C 1
ATOM 1316 O O . SER A 1 167 ? 16.525 8.459 -23.583 1.00 93.06 167 SER A O 1
ATOM 1318 N N . ASP A 1 168 ? 16.951 6.259 -23.482 1.00 91.38 168 ASP A N 1
ATOM 1319 C CA . ASP A 1 168 ? 17.219 6.044 -24.907 1.00 91.38 168 ASP A CA 1
ATOM 1320 C C . ASP A 1 168 ? 15.967 5.649 -25.721 1.00 91.38 168 ASP A C 1
ATOM 1322 O O . ASP A 1 168 ? 16.000 5.614 -26.957 1.00 91.38 168 ASP A O 1
ATOM 1326 N N . LYS A 1 169 ? 14.846 5.358 -25.051 1.00 94.00 169 LYS A N 1
ATOM 1327 C CA . LYS A 1 169 ? 13.579 4.989 -25.684 1.00 94.00 169 LYS A CA 1
ATOM 1328 C C . LYS A 1 169 ? 12.817 6.221 -26.147 1.00 94.00 169 LYS A C 1
ATOM 1330 O O . LYS A 1 169 ? 12.905 7.320 -25.608 1.00 94.00 169 LYS A O 1
ATOM 1335 N N . LYS A 1 170 ? 11.980 6.017 -27.164 1.00 95.75 170 LYS A N 1
ATOM 1336 C CA . LYS A 1 170 ? 11.048 7.049 -27.615 1.00 95.75 170 LYS A CA 1
ATOM 1337 C C . LYS A 1 170 ? 9.939 7.261 -26.584 1.00 95.75 170 LYS A C 1
ATOM 1339 O O . LYS A 1 170 ? 9.393 6.297 -26.050 1.00 95.75 170 LYS A O 1
ATOM 1344 N N . ALA A 1 171 ? 9.514 8.513 -26.432 1.00 95.44 171 ALA A N 1
ATOM 1345 C CA . ALA A 1 171 ? 8.410 8.897 -25.552 1.00 95.44 171 ALA A CA 1
ATOM 1346 C C . ALA A 1 171 ? 7.095 8.146 -25.849 1.00 95.44 171 ALA A C 1
ATOM 1348 O O . ALA A 1 171 ? 6.356 7.825 -24.928 1.00 95.44 171 ALA A O 1
ATOM 1349 N N . GLU A 1 172 ? 6.826 7.804 -27.118 1.00 95.50 172 GLU A N 1
ATOM 1350 C CA . GLU A 1 172 ? 5.634 7.035 -27.523 1.00 95.50 172 GLU A CA 1
ATOM 1351 C C . GLU A 1 172 ? 5.576 5.617 -26.926 1.00 95.50 172 GLU A C 1
ATOM 1353 O O . GLU A 1 172 ? 4.498 5.037 -26.839 1.00 95.50 172 GLU A O 1
ATOM 1358 N N . VAL A 1 173 ? 6.724 5.074 -26.504 1.00 93.69 173 VAL A N 1
ATOM 1359 C CA . VAL A 1 173 ? 6.836 3.764 -25.845 1.00 93.69 173 VAL A CA 1
ATOM 1360 C C . VAL A 1 173 ? 6.946 3.923 -24.329 1.00 93.69 173 VAL A C 1
ATOM 1362 O O . VAL A 1 173 ? 6.287 3.195 -23.593 1.00 93.69 173 VAL A O 1
ATOM 1365 N N . LEU A 1 174 ? 7.754 4.880 -23.862 1.00 96.62 174 LEU A N 1
ATOM 1366 C CA . LEU A 1 174 ? 8.054 5.045 -22.439 1.00 96.62 174 LEU A CA 1
ATOM 1367 C C . LEU A 1 174 ? 6.910 5.696 -21.649 1.00 96.62 174 LEU A C 1
ATOM 1369 O O . LEU A 1 174 ? 6.582 5.231 -20.559 1.00 96.62 174 LEU A O 1
ATOM 1373 N N . ASN A 1 175 ? 6.279 6.745 -22.188 1.00 97.94 175 ASN A N 1
ATOM 1374 C CA . ASN A 1 175 ? 5.254 7.493 -21.456 1.00 97.94 175 ASN A CA 1
ATOM 1375 C C . ASN A 1 175 ? 4.061 6.612 -21.050 1.00 97.94 175 ASN A C 1
ATOM 1377 O O . ASN A 1 175 ? 3.683 6.680 -19.886 1.00 97.94 175 ASN A O 1
ATOM 1381 N N . PRO A 1 176 ? 3.520 5.720 -21.910 1.00 98.31 176 PRO A N 1
ATOM 1382 C CA . PRO A 1 176 ? 2.460 4.803 -21.488 1.00 98.31 176 PRO A CA 1
ATOM 1383 C C . PRO A 1 176 ? 2.841 3.903 -20.304 1.00 98.31 176 PRO A C 1
ATOM 1385 O O . PRO A 1 176 ? 1.989 3.605 -19.471 1.00 98.31 176 PRO A O 1
ATOM 1388 N N . MET A 1 177 ? 4.106 3.473 -20.204 1.00 98.25 177 MET A N 1
ATOM 1389 C CA . MET A 1 177 ? 4.579 2.662 -19.074 1.00 98.25 177 MET A CA 1
ATOM 1390 C C . MET A 1 177 ? 4.657 3.490 -17.789 1.00 98.25 177 MET A C 1
ATOM 1392 O O . MET A 1 177 ? 4.200 3.035 -16.742 1.00 98.25 177 MET A O 1
ATOM 1396 N N . ILE A 1 178 ? 5.179 4.718 -17.874 1.00 98.25 178 ILE A N 1
ATOM 1397 C CA . ILE A 1 178 ? 5.225 5.663 -16.748 1.00 98.25 178 ILE A CA 1
ATOM 1398 C C . ILE A 1 178 ? 3.807 5.989 -16.266 1.00 98.25 178 ILE A C 1
ATOM 1400 O O . ILE A 1 178 ? 3.519 5.852 -15.077 1.00 98.25 178 ILE A O 1
ATOM 1404 N N . ASP A 1 179 ? 2.916 6.362 -17.187 1.00 98.44 179 ASP A N 1
ATOM 1405 C CA . ASP A 1 179 ? 1.521 6.695 -16.891 1.00 98.44 179 ASP A CA 1
ATOM 1406 C C . ASP A 1 179 ? 0.803 5.509 -16.238 1.00 98.44 179 ASP A C 1
ATOM 1408 O O . ASP A 1 179 ? 0.049 5.689 -15.284 1.00 98.44 179 ASP A O 1
ATOM 1412 N N . SER A 1 180 ? 1.071 4.285 -16.704 1.00 98.56 180 SER A N 1
ATOM 1413 C CA . SER A 1 180 ? 0.497 3.073 -16.120 1.00 98.56 180 SER A CA 1
ATOM 1414 C C . SER A 1 180 ? 0.999 2.808 -14.697 1.00 98.56 180 SER A C 1
ATOM 1416 O O . SER A 1 180 ? 0.198 2.435 -13.845 1.00 98.56 180 SER A O 1
ATOM 1418 N N . VAL A 1 181 ? 2.289 3.013 -14.401 1.00 98.56 181 VAL A N 1
ATOM 1419 C CA . VAL A 1 181 ? 2.823 2.868 -13.029 1.00 98.56 181 VAL A CA 1
ATOM 1420 C C . VAL A 1 181 ? 2.276 3.950 -12.096 1.00 98.56 181 VAL A C 1
ATOM 1422 O O . VAL A 1 181 ? 1.975 3.673 -10.932 1.00 98.56 181 VAL A O 1
ATOM 1425 N N . LEU A 1 182 ? 2.117 5.179 -12.592 1.00 98.44 182 LEU A N 1
ATOM 1426 C CA . LEU A 1 182 ? 1.515 6.262 -11.820 1.00 98.44 182 LEU A CA 1
ATOM 1427 C C . LEU A 1 182 ? 0.039 5.968 -11.522 1.00 98.44 182 LEU A C 1
ATOM 1429 O O . LEU A 1 182 ? -0.401 6.110 -10.381 1.00 98.44 182 LEU A O 1
ATOM 1433 N N . LEU A 1 183 ? -0.705 5.504 -12.530 1.00 98.50 183 LEU A N 1
ATOM 1434 C CA . LEU A 1 183 ? -2.103 5.110 -12.383 1.00 98.50 183 LEU A CA 1
ATOM 1435 C C . LEU A 1 183 ? -2.261 3.945 -11.403 1.00 98.50 183 LEU A C 1
ATOM 1437 O O . LEU A 1 183 ? -3.141 4.000 -10.548 1.00 98.50 183 LEU A O 1
ATOM 1441 N N . GLU A 1 184 ? -1.401 2.926 -11.484 1.00 98.56 184 GLU A N 1
ATOM 1442 C CA . GLU A 1 184 ? -1.397 1.822 -10.520 1.00 98.56 184 GLU A CA 1
ATOM 1443 C C . GLU A 1 184 ? -1.142 2.341 -9.102 1.00 98.56 184 GLU A C 1
ATOM 1445 O O . GLU A 1 184 ? -1.898 2.014 -8.197 1.00 98.56 184 GLU A O 1
ATOM 1450 N N . GLY A 1 185 ? -0.176 3.247 -8.911 1.00 98.44 185 GLY A N 1
ATOM 1451 C CA . GLY A 1 185 ? 0.066 3.891 -7.615 1.00 98.44 185 GLY A CA 1
ATOM 1452 C C . GLY A 1 185 ? -1.155 4.646 -7.067 1.00 98.44 185 GLY A C 1
ATOM 1453 O O . GLY A 1 185 ? -1.477 4.528 -5.884 1.00 98.44 185 GLY A O 1
ATOM 1454 N N . CYS A 1 186 ? -1.876 5.391 -7.911 1.00 98.44 186 CYS A N 1
ATOM 1455 C CA . CYS A 1 186 ? -3.121 6.067 -7.523 1.00 98.44 186 CYS A CA 1
ATOM 1456 C C . CYS A 1 186 ? -4.256 5.083 -7.191 1.00 98.44 186 CYS A C 1
ATOM 1458 O O . CYS A 1 186 ? -5.020 5.300 -6.247 1.00 98.44 186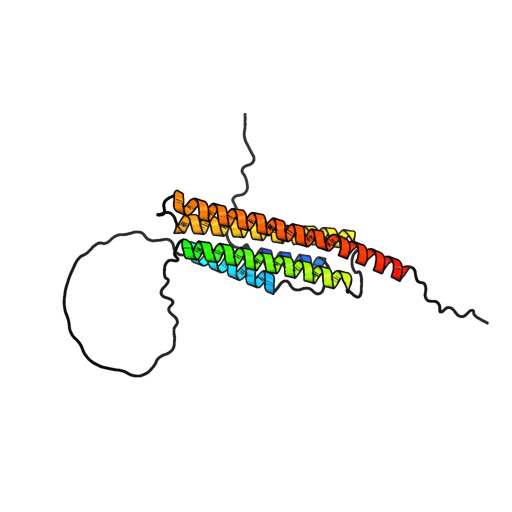 CYS A O 1
ATOM 1460 N N . ASN A 1 187 ? -4.369 3.991 -7.943 1.00 98.56 187 ASN A N 1
ATOM 1461 C CA . ASN A 1 187 ? -5.352 2.950 -7.663 1.00 98.56 187 ASN A CA 1
ATOM 1462 C C . ASN A 1 187 ? -5.028 2.249 -6.339 1.00 98.56 187 ASN A C 1
ATOM 1464 O O . ASN A 1 187 ? -5.916 2.073 -5.510 1.00 98.56 187 ASN A O 1
ATOM 1468 N N . SER A 1 188 ? -3.757 1.930 -6.092 1.00 98.69 188 SER A N 1
ATOM 1469 C CA . SER A 1 188 ? -3.272 1.345 -4.843 1.00 98.69 188 SER A CA 1
ATOM 1470 C C . SER A 1 188 ? -3.649 2.174 -3.619 1.00 98.69 188 SER A C 1
ATOM 1472 O O . SER A 1 188 ? -4.174 1.625 -2.649 1.00 98.69 188 SER A O 1
ATOM 1474 N N . THR A 1 189 ? -3.437 3.495 -3.650 1.00 98.50 189 THR A N 1
ATOM 1475 C CA . THR A 1 189 ? -3.830 4.364 -2.527 1.00 98.50 189 THR A CA 1
ATOM 1476 C C . THR A 1 189 ? -5.344 4.387 -2.331 1.00 98.50 189 THR A C 1
ATOM 1478 O O . THR A 1 189 ? -5.806 4.323 -1.193 1.00 98.50 189 THR A O 1
ATOM 1481 N N . THR A 1 190 ? -6.115 4.379 -3.421 1.00 98.44 190 THR A N 1
ATOM 1482 C CA . THR A 1 190 ? -7.582 4.282 -3.372 1.00 98.44 190 THR A CA 1
ATOM 1483 C C . THR A 1 190 ? -8.028 2.965 -2.732 1.00 98.44 190 THR A C 1
ATOM 1485 O O . THR A 1 190 ? -8.829 2.980 -1.803 1.00 98.44 190 THR A O 1
ATOM 1488 N N . TYR A 1 191 ? -7.455 1.825 -3.131 1.00 98.62 191 TYR A N 1
ATOM 1489 C CA . TYR A 1 191 ? -7.793 0.521 -2.551 1.00 98.62 191 TYR A CA 1
ATOM 1490 C C . TYR A 1 191 ? -7.472 0.433 -1.055 1.00 98.62 191 TYR A C 1
ATOM 1492 O O . TYR A 1 191 ? -8.231 -0.165 -0.291 1.00 98.62 191 TYR A O 1
ATOM 1500 N N . ILE A 1 192 ? -6.365 1.040 -0.618 1.00 98.56 192 ILE A N 1
ATOM 1501 C CA . ILE A 1 192 ? -5.992 1.106 0.801 1.00 98.56 192 ILE A CA 1
ATOM 1502 C C . ILE A 1 192 ? -6.992 1.968 1.583 1.00 98.56 192 ILE A C 1
ATOM 1504 O O . ILE A 1 192 ? -7.441 1.571 2.660 1.00 98.56 192 ILE A O 1
ATOM 1508 N N . GLN A 1 193 ? -7.380 3.124 1.039 1.00 98.00 193 GLN A N 1
ATOM 1509 C CA . GLN A 1 193 ? -8.390 3.993 1.646 1.00 98.00 193 GLN A CA 1
ATOM 1510 C C . GLN A 1 193 ? -9.758 3.309 1.727 1.00 98.00 193 GLN A C 1
ATOM 1512 O O . GLN A 1 193 ? -10.396 3.362 2.778 1.00 98.00 193 GLN A O 1
ATOM 1517 N N . ASP A 1 194 ? -10.184 2.622 0.668 1.00 97.94 194 ASP A N 1
ATOM 1518 C CA . ASP A 1 194 ? -11.441 1.874 0.637 1.00 97.94 194 ASP A CA 1
ATOM 1519 C C . ASP A 1 194 ? -11.438 0.737 1.665 1.00 97.94 194 ASP A C 1
ATOM 1521 O O . ASP A 1 194 ? -12.412 0.563 2.399 1.00 97.94 194 ASP A O 1
ATOM 1525 N N . ALA A 1 195 ? -10.325 0.007 1.797 1.00 97.25 195 ALA A N 1
ATOM 1526 C CA . ALA A 1 195 ? -10.175 -1.005 2.837 1.00 97.25 195 ALA A CA 1
ATOM 1527 C C . ALA A 1 195 ? -10.310 -0.400 4.243 1.00 97.25 195 ALA A C 1
ATOM 1529 O O . ALA A 1 195 ? -10.995 -0.972 5.089 1.00 97.25 195 ALA A O 1
ATOM 1530 N N . PHE A 1 196 ? -9.739 0.783 4.489 1.00 96.00 196 PHE A N 1
ATOM 1531 C CA . PHE A 1 196 ? -9.950 1.508 5.744 1.00 96.00 196 PHE A CA 1
ATOM 1532 C C . PHE A 1 196 ? -11.417 1.927 5.946 1.00 96.00 196 PHE A C 1
ATOM 1534 O O . PHE A 1 196 ? -11.929 1.821 7.060 1.00 96.00 196 PHE A O 1
ATOM 1541 N N . GLN A 1 197 ? -12.146 2.318 4.896 1.00 94.69 197 GLN A N 1
ATOM 1542 C CA . GLN A 1 197 ? -13.583 2.605 5.022 1.00 94.69 197 GLN A CA 1
ATOM 1543 C C . GLN A 1 197 ? -14.387 1.378 5.479 1.00 94.69 197 GLN A C 1
ATOM 1545 O O . GLN A 1 197 ? -15.350 1.512 6.237 1.00 94.69 197 GLN A O 1
ATOM 1550 N N . LEU A 1 198 ? -13.963 0.169 5.097 1.00 92.50 198 LEU A N 1
ATOM 1551 C CA . LEU A 1 198 ? -14.574 -1.080 5.564 1.00 92.50 198 LEU A CA 1
ATOM 1552 C C . LEU A 1 198 ? -14.299 -1.378 7.050 1.00 92.50 198 LEU A C 1
ATOM 1554 O O . LEU A 1 198 ? -15.014 -2.190 7.640 1.00 92.50 198 LEU A O 1
ATOM 1558 N N . LEU A 1 199 ? -13.324 -0.711 7.684 1.00 89.25 199 LEU A N 1
ATOM 1559 C CA . LEU A 1 199 ? -13.061 -0.827 9.125 1.00 89.25 199 LEU A CA 1
ATOM 1560 C C . LEU A 1 199 ? -14.041 -0.007 9.978 1.00 89.25 199 LEU A C 1
ATOM 1562 O O . LEU A 1 199 ? -14.236 -0.337 11.147 1.00 89.25 199 LEU A O 1
ATOM 1566 N N . LEU A 1 200 ? -14.689 1.031 9.435 1.00 87.88 200 LEU A N 1
ATOM 1567 C CA . LEU A 1 200 ? -15.605 1.888 10.206 1.00 87.88 200 LEU A CA 1
ATOM 1568 C C . LEU A 1 200 ? -16.745 1.098 10.875 1.00 87.88 200 LEU A C 1
ATOM 1570 O O . LEU A 1 200 ? -16.945 1.267 12.080 1.00 87.88 200 LEU A O 1
ATOM 1574 N N . PRO A 1 201 ? -17.471 0.209 10.165 1.00 90.62 201 PRO A N 1
ATOM 1575 C CA . PRO A 1 201 ? -18.491 -0.625 10.794 1.00 90.62 201 PRO A CA 1
ATOM 1576 C C . PRO A 1 201 ? -17.926 -1.532 11.891 1.00 90.62 201 PRO A C 1
ATOM 1578 O O . PRO A 1 201 ? -18.598 -1.770 12.891 1.00 90.62 201 PRO A O 1
ATOM 1581 N N . VAL A 1 202 ? -16.689 -2.014 11.734 1.00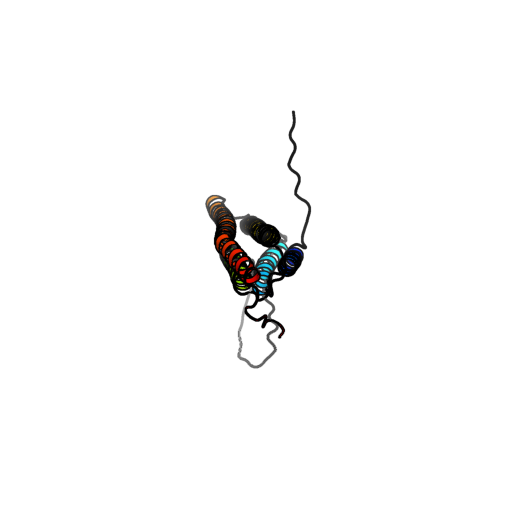 89.00 202 VAL A N 1
ATOM 1582 C CA . VAL A 1 202 ? -16.021 -2.860 12.733 1.00 89.00 202 VAL A CA 1
ATOM 1583 C C . VAL A 1 202 ? -15.766 -2.073 14.018 1.00 89.00 202 VAL A C 1
ATOM 1585 O O . VAL A 1 202 ? -16.124 -2.546 15.094 1.00 89.00 202 VAL A O 1
ATOM 1588 N N . LEU A 1 203 ? -15.249 -0.844 13.908 1.00 86.31 203 LEU A N 1
ATOM 1589 C CA . LEU A 1 203 ? -15.063 0.062 15.049 1.00 86.31 203 LEU A CA 1
ATOM 1590 C C . LEU A 1 203 ? -16.385 0.365 15.761 1.00 86.31 203 LEU A C 1
ATOM 1592 O O . LEU A 1 203 ? -16.461 0.324 16.987 1.00 86.31 203 LEU A O 1
ATOM 1596 N N . GLN A 1 204 ? -17.444 0.641 14.995 1.00 89.19 204 GLN A N 1
ATOM 1597 C CA . GLN A 1 204 ? -18.771 0.927 15.543 1.00 89.19 204 GLN A CA 1
ATOM 1598 C C . GLN A 1 204 ? -19.345 -0.272 16.301 1.00 89.19 204 GLN A C 1
ATOM 1600 O O . GLN A 1 204 ? -19.847 -0.116 17.414 1.00 89.19 204 GLN A O 1
ATOM 1605 N N . VAL A 1 205 ? -19.269 -1.470 15.714 1.00 88.94 205 VAL A N 1
ATOM 1606 C CA . VAL A 1 205 ? -19.744 -2.702 16.353 1.00 88.94 205 VAL A CA 1
ATOM 1607 C C . VAL A 1 205 ? -18.935 -3.003 17.610 1.00 88.94 205 VAL A C 1
ATOM 1609 O O . VAL A 1 205 ? -19.540 -3.283 18.643 1.00 88.94 205 VAL A O 1
ATOM 1612 N N . SER A 1 206 ? -17.606 -2.884 17.544 1.00 86.06 206 SER A N 1
ATOM 1613 C CA . SER A 1 206 ? -16.719 -3.058 18.697 1.00 86.06 206 SER A CA 1
ATOM 1614 C C . SER A 1 206 ? -17.126 -2.135 19.847 1.00 86.06 206 SER A C 1
ATOM 1616 O O . SER A 1 206 ? -17.392 -2.606 20.948 1.00 86.06 206 SER A O 1
ATOM 1618 N N . HIS A 1 207 ? -17.297 -0.839 19.571 1.00 86.12 207 HIS A N 1
ATOM 1619 C CA . HIS A 1 207 ? -17.668 0.151 20.583 1.00 86.12 207 HIS A CA 1
ATOM 1620 C C . HIS A 1 207 ? -19.049 -0.105 21.216 1.00 86.12 207 HIS A C 1
ATOM 1622 O O . HIS A 1 207 ? -19.248 0.093 22.415 1.00 86.12 207 HIS A O 1
ATOM 1628 N N . ILE A 1 208 ? -20.029 -0.568 20.431 1.00 88.00 208 ILE A N 1
ATOM 1629 C CA . ILE A 1 208 ? -21.350 -0.944 20.961 1.00 88.00 208 ILE A CA 1
ATOM 1630 C C . ILE A 1 208 ? -21.236 -2.178 21.866 1.00 88.00 208 ILE A C 1
ATOM 1632 O O . ILE A 1 208 ? -21.861 -2.224 22.928 1.00 88.00 208 ILE A O 1
ATOM 1636 N N . GLN A 1 209 ? -20.461 -3.186 21.457 1.00 84.19 209 GLN A N 1
ATOM 1637 C CA . GLN A 1 209 ? -20.296 -4.431 22.210 1.00 84.19 209 GLN A CA 1
ATOM 1638 C C . GLN A 1 209 ? -19.611 -4.204 23.560 1.00 84.19 209 GLN A C 1
ATOM 1640 O O . GLN A 1 209 ? -20.049 -4.775 24.566 1.00 84.19 209 GLN A O 1
ATOM 1645 N N . THR A 1 210 ? -18.594 -3.345 23.607 1.00 79.81 210 THR A N 1
ATOM 1646 C CA . THR A 1 210 ? -17.908 -2.982 24.852 1.00 79.81 210 THR A CA 1
ATOM 1647 C C . THR A 1 210 ? -18.833 -2.179 25.765 1.00 79.81 210 THR A C 1
ATOM 1649 O O . THR A 1 210 ? -19.081 -2.594 26.899 1.00 79.81 210 THR A O 1
ATOM 1652 N N . SER A 1 211 ? -19.498 -1.149 25.232 1.00 80.44 211 SER A N 1
ATOM 1653 C CA . SER A 1 211 ? -20.469 -0.326 25.975 1.00 80.44 211 SER A CA 1
ATOM 1654 C C . SER A 1 211 ? -21.631 -1.138 26.575 1.00 80.44 211 SER A C 1
ATOM 1656 O O . SER A 1 211 ? -22.074 -0.892 27.698 1.00 80.44 211 SER A O 1
ATOM 1658 N N . CYS A 1 212 ? -22.157 -2.133 25.849 1.00 75.56 212 CYS A N 1
ATOM 1659 C CA . CYS A 1 212 ? -23.216 -3.009 26.363 1.00 75.56 212 CYS A CA 1
ATOM 1660 C C . CYS A 1 212 ? -22.723 -4.006 27.423 1.00 75.56 212 CYS A C 1
ATOM 1662 O O . CYS A 1 212 ? -23.518 -4.428 28.268 1.00 75.56 212 CYS A O 1
ATOM 1664 N N . SER A 1 213 ? -21.449 -4.398 27.380 1.00 67.00 213 SER A N 1
ATOM 1665 C CA . SER A 1 213 ? -20.865 -5.349 28.332 1.00 67.00 213 SER A CA 1
ATOM 1666 C C . SER A 1 213 ? -20.628 -4.708 29.703 1.00 67.00 213 SER A C 1
ATOM 1668 O O . SER A 1 213 ? -20.906 -5.341 30.721 1.00 67.00 213 SER A O 1
ATOM 1670 N N . GLU A 1 214 ? -20.235 -3.433 29.744 1.00 61.03 214 GLU A N 1
ATOM 1671 C CA . GLU A 1 214 ? -20.109 -2.653 30.986 1.00 61.03 214 GLU A CA 1
ATOM 1672 C C . GLU A 1 214 ? -21.464 -2.407 31.677 1.00 61.03 214 GLU A C 1
ATOM 1674 O O . GLU A 1 214 ? -21.561 -2.367 32.904 1.00 61.03 214 GLU A O 1
ATOM 1679 N N . ALA A 1 215 ? -22.546 -2.303 30.898 1.00 60.25 215 ALA A N 1
ATOM 1680 C CA . ALA A 1 215 ? -23.896 -2.027 31.389 1.00 60.25 215 ALA A CA 1
ATOM 1681 C C . ALA A 1 215 ? -24.627 -3.242 32.002 1.00 60.25 215 ALA A C 1
ATOM 1683 O O . ALA A 1 215 ? -25.801 -3.124 32.365 1.00 60.25 215 ALA A O 1
ATOM 1684 N N . ARG A 1 216 ? -23.981 -4.412 32.133 1.00 52.44 216 ARG A N 1
ATOM 1685 C CA . ARG A 1 216 ? -24.518 -5.580 32.857 1.00 52.44 216 ARG A CA 1
ATOM 1686 C C . ARG A 1 216 ? -23.856 -5.699 34.241 1.00 52.44 216 ARG A C 1
ATOM 1688 O O . ARG A 1 216 ? -22.842 -6.383 34.369 1.00 52.44 216 ARG A O 1
ATOM 1695 N N . PRO A 1 217 ? -24.436 -5.123 35.316 1.00 47.38 217 PRO A N 1
ATOM 1696 C CA . PRO A 1 217 ? -24.007 -5.449 36.667 1.00 47.38 217 PRO A CA 1
ATOM 1697 C C . PRO A 1 217 ? -24.310 -6.926 36.926 1.00 47.38 217 PRO A C 1
ATOM 1699 O O . PRO A 1 217 ? -25.415 -7.398 36.646 1.00 47.38 217 PRO A O 1
ATOM 1702 N N . GLY A 1 218 ? -23.331 -7.658 37.457 1.00 52.03 218 GLY A N 1
ATOM 1703 C CA . GLY A 1 218 ? -23.479 -9.066 37.801 1.00 52.03 218 GLY A CA 1
ATOM 1704 C C . GLY A 1 218 ? -24.735 -9.314 38.639 1.00 52.03 218 GLY A C 1
ATOM 1705 O O . GLY A 1 218 ? -24.882 -8.791 39.744 1.00 52.03 218 GLY A O 1
ATOM 1706 N N . ALA A 1 219 ? -25.639 -10.143 38.118 1.00 46.81 219 ALA A N 1
ATOM 1707 C CA . ALA A 1 219 ? -26.714 -10.749 38.888 1.00 46.81 219 ALA A CA 1
ATOM 1708 C C . ALA A 1 219 ? -26.085 -11.713 39.909 1.00 46.81 219 ALA A C 1
ATOM 1710 O O . ALA A 1 219 ? -25.918 -12.900 39.645 1.00 46.81 219 ALA A O 1
ATOM 1711 N N . GLY A 1 220 ? -25.642 -11.175 41.044 1.00 52.88 220 GLY A N 1
ATOM 1712 C CA . GLY A 1 220 ? -24.871 -11.926 42.032 1.00 52.88 220 GLY A CA 1
ATOM 1713 C C . GLY A 1 220 ? -24.704 -11.228 43.378 1.00 52.88 220 GLY A C 1
ATOM 1714 O O . GLY A 1 220 ? -23.748 -11.521 44.085 1.00 52.88 220 GLY A O 1
ATOM 1715 N N . GLN A 1 221 ? -25.601 -10.312 43.753 1.00 49.50 221 GLN A N 1
ATOM 1716 C CA . GLN A 1 221 ? -25.683 -9.832 45.135 1.00 49.50 221 GLN A CA 1
ATOM 1717 C C . GLN A 1 221 ? -26.857 -10.523 45.830 1.00 49.50 221 GLN A C 1
ATOM 1719 O O . GLN A 1 221 ? -28.012 -10.122 45.702 1.00 49.50 221 GLN A O 1
ATOM 1724 N N . THR A 1 222 ? -26.555 -11.606 46.545 1.00 56.16 222 THR A N 1
ATOM 1725 C CA . THR A 1 222 ? -27.443 -12.162 47.571 1.00 56.16 222 THR A CA 1
ATOM 1726 C C . THR A 1 222 ? -27.614 -11.132 48.692 1.00 56.16 222 THR A C 1
ATOM 1728 O O . THR A 1 222 ? -26.599 -10.627 49.180 1.00 56.16 222 THR A O 1
ATOM 1731 N N . PRO A 1 223 ? -28.845 -10.810 49.125 1.00 55.72 223 PRO A N 1
ATOM 1732 C CA . PRO A 1 223 ? -29.048 -9.864 50.215 1.00 55.72 223 PRO A CA 1
ATOM 1733 C C . PRO A 1 223 ? -28.561 -10.466 51.545 1.00 55.72 223 PRO A C 1
ATOM 1735 O O . PRO A 1 223 ? -28.744 -11.668 51.766 1.00 55.72 223 PRO A O 1
ATOM 1738 N N . PRO A 1 224 ? -27.942 -9.666 52.434 1.00 65.88 224 PRO A N 1
ATOM 1739 C CA . PRO A 1 224 ? -27.565 -10.135 53.760 1.00 65.88 224 PRO A CA 1
ATOM 1740 C C . PRO A 1 224 ? -28.823 -10.435 54.585 1.00 65.88 224 PRO A C 1
ATOM 1742 O O . PRO A 1 224 ? -29.806 -9.692 54.525 1.00 65.88 224 PRO A O 1
ATOM 1745 N N . SER A 1 225 ? -28.777 -11.562 55.299 1.00 69.00 225 SER A N 1
ATOM 1746 C CA . SER A 1 225 ? -29.785 -11.996 56.278 1.00 69.00 225 SER A CA 1
ATOM 1747 C C . SER A 1 225 ? -29.724 -11.182 57.564 1.00 69.00 225 SER A C 1
ATOM 1749 O O . SER A 1 225 ? -28.608 -10.744 57.923 1.00 69.00 225 SER A O 1
#

Foldseek 3Di:
DDDDDPDDPDDDDDVLVVLQVLLQVLCVLLVFPDHLVQLSVLLVVLVVVLVVLVVDDDPDDDDDDDDDDDDDDDDDDDDDDDPPPPPPPDQDALVRLLVSLLVSLVSNLVSLLVRLVSSLVRLLPPPDDPDPLVSSLVSLVVNLVSSLVSLQVSLVSSLVSSCNNCVVPDCVPSVVSNVVSNVSSVVSSVSSVVSSVVSVVSSVNSNVVVVVVVVDDDPDDDDDD

InterPro domains:
  IPR007998 Protein of unknown function DUF719 [PTHR12842] (2-214)

pLDDT: mean 77.13, std 24.81, range [22.33, 98.69]

Radius of gyration: 26.86 Å; chains: 1; bounding box: 72×72×91 Å

Organism: NCBI:txid89673

Secondary structure (DSSP, 8-state):
------------S-HHHHHHHHHHHHHHHTT-S---HHHHHHHHHHHHHHHHHHT----------------------------------PPPPHHHHHHHHHHHHHHHHHHHHHHHHHHHHHHHH-S---S-HHHHHHHHHHHHHHHHHHHHHHHHHHHHHHHHHTTTS-HHHHHHHHHHHHHHHHHHHHHHHHHHHTTHHHHHHHHHHHHHHHT---S--PPP-

Sequence (225 aa):
MENEENQEEQGSEEKGGEFASMLTELLFELHVAATPDKLNKAMKKAHDWVEEDQTVVPVGVADRGEEKTEEEEKEEKPENPEDDRKEERRTKTVEEVYMLSIESLAEVTARCIEQLHKVAELILHGQEEEKPAQDQANVLIKLTTAMCNEVASLSKKFTNSLTTVGSDKKAEVLNPMIDSVLLEGCNSTTYIQDAFQLLLPVLQVSHIQTSCSEARPGAGQTPPS